Protein AF-B8C7E2-F1 (afdb_monomer_lite)

Radius of gyration: 22.24 Å; chains: 1; bounding box: 56×45×68 Å

Secondary structure (DSSP, 8-state):
-TTT-HHHHHHHHHHHHHHHHHHHHHHT-TT-SS--HHHHHHHHHHHHHHHHHHHHHHHHHHHHH-TTSSS-HHHHTTSS----TT--HHHHHHHHHHHHHHHHTHHHHHHHHHHHHIIIIIHHHHIIIIIHHHHHHHTT--HHHHHHHHHHHHHHHHHHHHHHHHHHHHHHHHS-GGGSPPPS-----TTSSSS----

Foldseek 3Di:
DLQVCVLQVQLQVQLVVQLVVVQVVQVPPPVDPDDDVLVSNLRSNLRSVVSNLVLVVVLVLCLQLDPPHPHHPCPVVVLADPCPPPQDPVNVVNNVVSVVVCVVCVLVVSLVVVLCCCLPPVLLCCQLPPVQVSVCVSVVHDPVCSVVSSVVCSVVVSVVCNVPVNVVSNVQSPPPQVPHRDNNDPPVDPPPPPPPPDD

pLDDT: mean 86.14, std 13.77, range [45.84, 97.88]

Organism: Thalassiosira pseudonana (NCBI:txid35128)

Sequence (199 aa):
MLVEHPLPTKSLTSGILCGISDALAQYRDVSRQEFNYGRWIRFASKGCVGGIIWSFWYDNLDSFLNVDSDFNVYKVSGVIGDGGADATTATVTLQKANYQWIQLHTAIVTTTLSILLEQFLWCPIVYSGWELPVSTLLNGGDFSTIKKEVSSKVGDLLIMNAKVWTFANVIIYNCPVAFRPPLAKYRIGRGSRLRESGR

InterPro domains:
  IPR007248 Mpv17/PMP22 [PTHR11266] (2-182)

Structure (mmCIF, N/CA/C/O backbone):
data_AF-B8C7E2-F1
#
_entry.id   AF-B8C7E2-F1
#
loop_
_atom_site.group_PDB
_atom_site.id
_atom_site.type_symbol
_atom_site.label_atom_id
_atom_site.label_alt_id
_atom_site.label_comp_id
_atom_site.label_asym_id
_atom_site.label_entity_id
_atom_site.label_seq_id
_atom_site.pdbx_PDB_ins_code
_atom_site.Cartn_x
_atom_site.Cartn_y
_atom_site.Cartn_z
_atom_site.occupancy
_atom_site.B_iso_or_equiv
_atom_site.auth_seq_id
_atom_site.auth_comp_id
_atom_site.auth_asym_id
_atom_site.auth_atom_id
_atom_site.pdbx_PDB_model_num
ATOM 1 N N . MET A 1 1 ? -18.350 11.343 -13.074 1.00 56.41 1 MET A N 1
ATOM 2 C CA . MET A 1 1 ? -18.011 11.099 -11.650 1.00 56.41 1 MET A CA 1
ATOM 3 C C . MET A 1 1 ? -16.638 10.458 -11.417 1.00 56.41 1 MET A C 1
ATOM 5 O O . MET A 1 1 ? -15.761 11.173 -10.959 1.00 56.41 1 MET A O 1
ATOM 9 N N . LEU A 1 2 ? -16.390 9.175 -11.743 1.00 58.84 2 LEU A N 1
ATOM 10 C CA . LEU A 1 2 ? -15.093 8.508 -11.461 1.00 58.84 2 LEU A CA 1
ATOM 11 C C . LEU A 1 2 ? -13.878 9.140 -12.168 1.00 58.84 2 LEU A C 1
ATOM 13 O O . LEU A 1 2 ? -12.779 9.144 -11.625 1.00 58.84 2 LEU A O 1
ATOM 17 N N . VAL A 1 3 ? -14.084 9.688 -13.368 1.00 66.62 3 VAL A N 1
ATOM 18 C CA . VAL A 1 3 ? -13.037 10.367 -14.151 1.00 66.62 3 VAL A CA 1
ATOM 19 C C . VAL A 1 3 ? -12.813 11.811 -13.680 1.00 66.62 3 VAL A C 1
ATOM 21 O O . VAL A 1 3 ? -11.705 12.324 -13.767 1.00 66.62 3 VAL A O 1
ATOM 24 N N . GLU A 1 4 ? -13.850 12.461 -13.149 1.00 76.81 4 GLU A N 1
ATOM 25 C CA . GLU A 1 4 ? -13.812 13.877 -12.746 1.00 76.81 4 GLU A CA 1
ATOM 26 C C . GLU A 1 4 ? -13.259 14.058 -11.328 1.00 76.81 4 GLU A C 1
ATOM 28 O O . GLU A 1 4 ? -12.573 15.040 -11.047 1.00 76.81 4 GLU A O 1
ATOM 33 N N . HIS A 1 5 ? -13.526 13.099 -10.435 1.00 79.88 5 HIS A N 1
ATOM 34 C CA . HIS A 1 5 ? -13.154 13.170 -9.021 1.00 79.88 5 HIS A CA 1
ATOM 35 C C . HIS A 1 5 ? -12.522 11.859 -8.514 1.00 79.88 5 HIS A C 1
ATOM 37 O O . HIS A 1 5 ? -13.031 11.252 -7.569 1.00 79.88 5 HIS A O 1
ATOM 43 N N . PRO A 1 6 ? -11.386 11.417 -9.089 1.00 82.12 6 PRO A N 1
ATOM 44 C CA . PRO A 1 6 ? -10.794 10.115 -8.779 1.00 82.12 6 PRO A CA 1
ATOM 45 C C . PRO A 1 6 ? -10.380 9.982 -7.306 1.00 82.12 6 PRO A C 1
ATOM 47 O O . PRO A 1 6 ? -10.630 8.947 -6.694 1.00 82.12 6 PRO A O 1
ATOM 50 N N . LEU A 1 7 ? -9.798 11.030 -6.708 1.00 86.12 7 LEU A N 1
ATOM 51 C CA . LEU A 1 7 ? -9.367 11.007 -5.305 1.00 86.12 7 LEU A CA 1
ATOM 52 C C . LEU A 1 7 ? -10.552 10.942 -4.321 1.00 86.12 7 LEU A C 1
ATOM 54 O O . LEU A 1 7 ? -10.568 10.017 -3.503 1.00 86.12 7 LEU A O 1
ATOM 58 N N . PRO A 1 8 ? -11.571 11.828 -4.401 1.00 87.62 8 PRO A N 1
ATOM 59 C CA . PRO A 1 8 ? -12.766 11.703 -3.568 1.00 87.62 8 PRO A CA 1
ATOM 60 C C . PRO A 1 8 ? -13.454 10.347 -3.705 1.00 87.62 8 PRO A C 1
ATOM 62 O O . PRO A 1 8 ? -13.823 9.751 -2.697 1.00 87.62 8 PRO A O 1
ATOM 65 N N . THR A 1 9 ? -13.587 9.816 -4.925 1.00 88.62 9 THR A N 1
ATOM 66 C CA . THR A 1 9 ? -14.246 8.520 -5.117 1.00 88.62 9 THR A CA 1
ATOM 67 C C . THR A 1 9 ? -13.454 7.373 -4.492 1.00 88.62 9 THR A C 1
ATOM 69 O O . THR A 1 9 ? -14.049 6.556 -3.789 1.00 88.62 9 THR A O 1
ATOM 72 N N . LYS A 1 10 ? -12.127 7.316 -4.680 1.00 87.50 10 LYS A N 1
ATOM 73 C CA . LYS A 1 10 ? -11.274 6.283 -4.061 1.00 87.50 10 LYS A CA 1
ATOM 74 C C . LYS A 1 10 ? -11.320 6.359 -2.531 1.00 87.50 10 LYS A C 1
ATOM 76 O O . LYS A 1 10 ? -11.506 5.337 -1.873 1.00 87.50 10 LYS A O 1
ATOM 81 N N . SER A 1 11 ? -11.226 7.567 -1.975 1.00 92.88 11 SER A N 1
ATOM 82 C CA . SER A 1 11 ? -11.317 7.809 -0.531 1.00 92.88 11 SER A CA 1
ATOM 83 C C . SER A 1 11 ? -12.664 7.358 0.041 1.00 92.88 11 SER A C 1
ATOM 85 O O . SER A 1 11 ? -12.697 6.520 0.941 1.00 92.88 11 SER A O 1
ATOM 87 N N . LEU A 1 12 ? -13.779 7.826 -0.529 1.00 93.94 12 LEU A N 1
ATOM 88 C CA . LEU A 1 12 ? -15.122 7.470 -0.064 1.00 93.94 12 LEU A CA 1
ATOM 89 C C . LEU A 1 12 ? -15.401 5.972 -0.197 1.00 93.94 12 LEU A C 1
ATOM 91 O O . LEU A 1 12 ? -15.959 5.376 0.719 1.00 93.94 12 LEU A O 1
ATOM 95 N N . THR A 1 13 ? -14.975 5.349 -1.298 1.00 93.00 13 THR A N 1
ATOM 96 C CA . THR A 1 13 ? -15.129 3.899 -1.495 1.00 93.00 13 THR A CA 1
ATOM 97 C C . THR A 1 13 ? -14.399 3.126 -0.399 1.00 93.00 13 THR A C 1
ATOM 99 O O . THR A 1 13 ? -14.983 2.238 0.216 1.00 93.00 13 THR A O 1
ATOM 102 N N . SER A 1 14 ? -13.153 3.504 -0.101 1.00 94.19 14 SER A N 1
ATOM 103 C CA . SER A 1 14 ? -12.370 2.902 0.982 1.00 94.19 14 SER A CA 1
ATOM 104 C C . SER A 1 14 ? -13.054 3.078 2.343 1.00 94.19 14 SER A C 1
ATOM 106 O O . SER A 1 14 ? -13.215 2.112 3.088 1.00 94.19 14 SER A O 1
ATOM 108 N N . GLY A 1 15 ? -13.551 4.281 2.646 1.00 96.12 15 GLY A N 1
ATOM 109 C CA . GLY A 1 15 ? -14.295 4.544 3.879 1.00 96.12 15 GLY A CA 1
ATOM 110 C C . GLY A 1 15 ? -15.562 3.705 4.024 1.00 96.12 15 GLY A C 1
ATOM 111 O O . GLY A 1 15 ? -15.793 3.113 5.079 1.00 96.12 15 GLY A O 1
ATOM 112 N N . ILE A 1 16 ? -16.353 3.591 2.955 1.00 97.31 16 ILE A N 1
ATOM 113 C CA . ILE A 1 16 ? -17.569 2.767 2.929 1.00 97.31 16 ILE A CA 1
ATOM 114 C C . ILE A 1 16 ? -17.223 1.290 3.139 1.00 97.31 16 ILE A C 1
ATOM 116 O O . ILE A 1 16 ? -17.850 0.636 3.971 1.00 97.31 16 ILE A O 1
ATOM 120 N N . LEU A 1 17 ? -16.205 0.766 2.449 1.00 95.94 17 LEU A N 1
ATOM 121 C CA . LEU A 1 17 ? -15.775 -0.627 2.604 1.00 95.94 17 LEU A CA 1
ATOM 122 C C . LEU A 1 17 ? -15.291 -0.921 4.030 1.00 95.94 17 LEU A C 1
ATOM 124 O O . LEU A 1 17 ? -15.673 -1.945 4.603 1.00 95.94 17 LEU A O 1
ATOM 128 N N . CYS A 1 18 ? -14.510 -0.021 4.633 1.00 95.56 18 CYS A N 1
ATOM 129 C CA . CYS A 1 18 ? -14.091 -0.147 6.030 1.00 95.56 18 CYS A CA 1
ATOM 130 C C . CYS A 1 18 ? -15.286 -0.100 6.992 1.00 95.56 18 CYS A C 1
ATOM 132 O O . CYS A 1 18 ? -15.356 -0.913 7.913 1.00 95.56 18 CYS A O 1
ATOM 134 N N . GLY A 1 19 ? -16.246 0.799 6.762 1.00 97.06 19 GLY A N 1
ATOM 135 C CA . GLY A 1 19 ? -17.470 0.891 7.558 1.00 97.06 19 GLY A CA 1
ATOM 136 C C . GLY A 1 19 ? -18.333 -0.372 7.465 1.00 97.06 19 GLY A C 1
ATOM 137 O O . GLY A 1 19 ? -18.761 -0.899 8.489 1.00 97.06 19 GLY A O 1
ATOM 138 N N . ILE A 1 20 ? -18.561 -0.904 6.260 1.00 97.81 20 ILE A N 1
ATOM 139 C CA . ILE A 1 20 ? -19.307 -2.160 6.059 1.00 97.81 20 ILE A CA 1
ATOM 140 C C . ILE A 1 20 ? -18.583 -3.323 6.743 1.00 97.81 20 ILE A C 1
ATOM 142 O O . ILE A 1 20 ? -19.216 -4.120 7.433 1.00 97.81 20 ILE A O 1
ATOM 146 N N . SER A 1 21 ? -17.260 -3.401 6.594 1.00 95.75 21 SER A N 1
ATOM 147 C CA . SER A 1 21 ? -16.452 -4.449 7.224 1.00 95.75 21 SER A CA 1
ATOM 148 C C . SER A 1 21 ? -16.565 -4.411 8.748 1.00 95.75 21 SER A C 1
ATOM 150 O O . SER A 1 21 ? -16.733 -5.457 9.376 1.00 95.75 21 SER A O 1
ATOM 152 N N . ASP A 1 22 ? -16.531 -3.218 9.349 1.00 96.88 22 ASP A N 1
ATOM 153 C CA . ASP A 1 22 ? -16.731 -3.066 10.789 1.00 96.88 22 ASP A CA 1
ATOM 154 C C . ASP A 1 22 ? -18.158 -3.435 11.206 1.00 96.88 22 ASP A C 1
ATOM 156 O O . ASP A 1 22 ? -18.332 -4.159 12.183 1.00 96.88 22 ASP A O 1
ATOM 160 N N . ALA A 1 23 ? -19.171 -3.024 10.438 1.00 97.38 23 ALA A N 1
ATOM 161 C CA . ALA A 1 23 ? -20.556 -3.390 10.717 1.00 97.38 23 ALA A CA 1
ATOM 162 C C . ALA A 1 23 ? -20.741 -4.916 10.726 1.00 97.38 23 ALA A C 1
ATOM 164 O O . ALA A 1 23 ? -21.277 -5.466 11.686 1.00 97.38 23 ALA A O 1
ATOM 165 N N . LEU A 1 24 ? -20.218 -5.616 9.714 1.00 97.00 24 LEU A N 1
ATOM 166 C CA . LEU A 1 24 ? -20.238 -7.080 9.651 1.00 97.00 24 LEU A CA 1
ATOM 167 C C . LEU A 1 24 ? -19.476 -7.721 10.817 1.00 97.00 24 LEU A C 1
ATOM 169 O O . LEU A 1 24 ? -19.942 -8.709 11.381 1.00 97.00 24 LEU A O 1
ATOM 173 N N . ALA A 1 25 ? -18.325 -7.166 11.203 1.00 96.19 25 ALA A N 1
ATOM 174 C CA . ALA A 1 25 ? -17.568 -7.656 12.351 1.00 96.19 25 ALA A CA 1
ATOM 175 C C . ALA A 1 25 ? -18.354 -7.500 13.663 1.00 96.19 25 ALA A C 1
ATOM 177 O O . ALA A 1 25 ? -18.320 -8.402 14.495 1.00 96.19 25 ALA A O 1
ATOM 178 N N . GLN A 1 26 ? -19.083 -6.392 13.834 1.00 96.69 26 GLN A N 1
ATOM 179 C CA . GLN A 1 26 ? -19.951 -6.170 14.993 1.00 96.69 26 GLN A CA 1
ATOM 180 C C . GLN A 1 26 ? -21.162 -7.113 14.995 1.00 96.69 26 GLN A C 1
ATOM 182 O O . GLN A 1 26 ? -21.492 -7.646 16.046 1.00 96.69 26 GLN A O 1
ATOM 187 N N . TYR A 1 27 ? -21.776 -7.386 13.839 1.00 96.31 27 TYR A N 1
ATOM 188 C CA . TYR A 1 27 ? -22.888 -8.344 13.740 1.00 96.31 27 TYR A CA 1
ATOM 189 C C . TYR A 1 27 ? -22.477 -9.791 14.021 1.00 96.31 27 TYR A C 1
ATOM 191 O O . TYR A 1 27 ? -23.289 -10.585 14.487 1.00 96.31 27 TYR A O 1
ATOM 199 N N . ARG A 1 28 ? -21.226 -10.153 13.724 1.00 97.00 28 ARG A N 1
ATOM 200 C CA . ARG A 1 28 ? -20.691 -11.494 14.004 1.00 97.00 28 ARG A CA 1
ATOM 201 C C . ARG A 1 28 ? -20.273 -11.685 15.464 1.00 97.00 28 ARG A C 1
ATOM 203 O O . ARG A 1 28 ? -20.013 -12.816 15.867 1.00 97.00 28 ARG A O 1
ATOM 210 N N . ASP A 1 29 ? -20.184 -10.609 16.239 1.00 96.06 29 ASP A N 1
ATOM 211 C CA . ASP A 1 29 ? -19.792 -10.636 17.645 1.00 96.06 29 ASP A CA 1
ATOM 212 C C . ASP A 1 29 ? -21.002 -10.965 18.533 1.00 96.06 29 ASP A C 1
ATOM 214 O O . ASP A 1 29 ? -21.737 -10.084 18.970 1.00 96.06 29 ASP A O 1
ATOM 218 N N . VAL A 1 30 ? -21.193 -12.257 18.819 1.00 95.69 30 VAL A N 1
ATOM 219 C CA . VAL A 1 30 ? -22.283 -12.777 19.672 1.00 95.69 30 VAL A CA 1
ATOM 220 C C . VAL A 1 30 ? -22.281 -12.223 21.099 1.00 95.69 30 VAL A C 1
ATOM 222 O O . VAL A 1 30 ? -23.303 -12.297 21.775 1.00 95.69 30 VAL A O 1
ATOM 225 N N . SER A 1 31 ? -21.161 -11.672 21.575 1.00 96.00 31 SER A N 1
ATOM 226 C CA . SER A 1 31 ? -21.086 -11.093 22.922 1.00 96.00 31 SER A CA 1
ATOM 227 C C . SER A 1 31 ? -21.724 -9.705 23.017 1.00 96.00 31 SER A C 1
ATOM 229 O O . SER A 1 31 ? -21.972 -9.200 24.114 1.00 96.00 31 SER A O 1
ATOM 231 N N . ARG A 1 32 ? -21.988 -9.069 21.873 1.00 92.19 32 ARG A N 1
ATOM 232 C CA . ARG A 1 32 ? -22.384 -7.668 21.793 1.00 92.19 32 ARG A CA 1
ATOM 233 C C . ARG A 1 32 ? -23.894 -7.549 21.587 1.00 92.19 32 ARG A C 1
ATOM 235 O O . ARG A 1 32 ? -24.432 -8.056 20.612 1.00 92.19 32 ARG A O 1
ATOM 242 N N . GLN A 1 33 ? -24.570 -6.843 22.495 1.00 92.50 33 GLN A N 1
ATOM 243 C CA . GLN A 1 33 ? -26.024 -6.636 22.406 1.00 92.50 33 GLN A CA 1
ATOM 244 C C . GLN A 1 33 ? -26.421 -5.422 21.557 1.00 92.50 33 GLN A C 1
ATOM 246 O O . GLN A 1 33 ? -27.513 -5.400 20.999 1.00 92.50 33 GLN A O 1
ATOM 251 N N . GLU A 1 34 ? -25.534 -4.430 21.419 1.00 97.19 34 GLU A N 1
ATOM 252 C CA . GLU A 1 34 ? -25.831 -3.174 20.724 1.00 97.19 34 GLU A CA 1
ATOM 253 C C . GLU A 1 34 ? -24.756 -2.783 19.703 1.00 97.19 34 GLU A C 1
ATOM 255 O O . GLU A 1 34 ? -23.558 -3.036 19.874 1.00 97.19 34 GLU A O 1
ATOM 260 N N . PHE A 1 35 ? -25.189 -2.115 18.632 1.00 96.81 35 PHE A N 1
ATOM 261 C CA . PHE A 1 35 ? -24.301 -1.617 17.587 1.00 96.81 35 PHE A CA 1
ATOM 262 C C . PHE A 1 35 ? -23.523 -0.380 18.058 1.00 96.81 35 PHE A C 1
ATOM 264 O O . PHE A 1 35 ? -24.098 0.633 18.453 1.00 96.81 35 PHE A O 1
ATOM 271 N N . ASN A 1 36 ? -22.193 -0.419 17.966 1.00 96.75 36 ASN A N 1
ATOM 272 C CA . ASN A 1 36 ? -21.330 0.689 18.363 1.00 96.75 36 ASN A CA 1
ATOM 273 C C . ASN A 1 36 ? -21.068 1.625 17.173 1.00 96.75 36 ASN A C 1
ATOM 275 O O . ASN A 1 36 ? -20.110 1.443 16.410 1.00 96.75 36 ASN A O 1
ATOM 279 N N . TYR A 1 37 ? -21.896 2.664 17.053 1.00 97.38 37 TYR A N 1
ATOM 280 C CA . TYR A 1 37 ? -21.765 3.694 16.015 1.00 97.38 37 TYR A CA 1
ATOM 281 C C . TYR A 1 37 ? -20.434 4.451 16.086 1.00 97.38 37 TYR A C 1
ATOM 283 O O . TYR A 1 37 ? -19.842 4.756 15.054 1.00 97.38 37 TYR A O 1
ATOM 291 N N . GLY A 1 38 ? -19.911 4.714 17.288 1.00 96.38 38 GLY A N 1
ATOM 292 C CA . GLY A 1 38 ? -18.635 5.415 17.452 1.00 96.38 38 GLY A CA 1
ATOM 293 C C . GLY A 1 38 ? -17.450 4.628 16.884 1.00 96.38 38 GLY A C 1
ATOM 294 O O . GLY A 1 38 ? -16.549 5.194 16.268 1.00 96.38 38 GLY A O 1
ATOM 295 N N . ARG A 1 39 ? -17.436 3.302 17.047 1.00 94.69 39 ARG A N 1
ATOM 296 C CA . ARG A 1 39 ? -16.458 2.412 16.401 1.00 94.69 39 ARG A CA 1
ATOM 297 C C . ARG A 1 39 ? -16.633 2.422 14.881 1.00 94.69 39 ARG A C 1
ATOM 299 O O . ARG A 1 39 ? -15.642 2.621 14.183 1.00 94.69 39 ARG A O 1
ATOM 306 N N . TRP A 1 40 ? -17.867 2.313 14.394 1.00 97.19 40 TRP A N 1
ATOM 307 C CA . TRP A 1 40 ? -18.160 2.327 12.960 1.00 97.19 40 TRP A CA 1
ATOM 308 C C . TRP A 1 40 ? -17.672 3.615 12.275 1.00 97.19 40 TRP A C 1
ATOM 310 O O . TRP A 1 40 ? -16.940 3.542 11.289 1.00 97.19 40 TRP A O 1
ATOM 320 N N . ILE A 1 41 ? -17.970 4.790 12.848 1.00 97.38 41 ILE A N 1
ATOM 321 C CA . ILE A 1 41 ? -17.505 6.090 12.328 1.00 97.38 41 ILE A CA 1
ATOM 322 C C . ILE A 1 41 ? -15.974 6.167 12.329 1.00 97.38 41 ILE A C 1
ATOM 324 O O . ILE A 1 41 ? -15.383 6.626 11.354 1.00 97.38 41 ILE A O 1
ATOM 328 N N . ARG A 1 42 ? -15.307 5.705 13.398 1.00 95.50 42 ARG A N 1
ATOM 329 C CA . ARG A 1 42 ? -13.834 5.685 13.470 1.00 95.50 42 ARG A CA 1
ATOM 330 C C . ARG A 1 42 ? -13.230 4.818 12.361 1.00 95.50 42 ARG A C 1
ATOM 332 O O . ARG A 1 42 ? -12.295 5.263 11.701 1.00 95.50 42 ARG A O 1
ATOM 339 N N . PHE A 1 43 ? -13.781 3.627 12.118 1.00 95.19 43 PHE A N 1
ATOM 340 C CA . PHE A 1 43 ? -13.327 2.735 11.045 1.00 95.19 43 PHE A CA 1
ATOM 341 C C . PHE A 1 43 ? -13.604 3.305 9.648 1.00 95.19 43 PHE A C 1
ATOM 343 O O . PHE A 1 43 ? -12.716 3.269 8.797 1.00 95.19 43 PHE A O 1
ATOM 350 N N . ALA A 1 44 ? -14.786 3.880 9.419 1.00 97.19 44 ALA A N 1
ATOM 351 C CA . ALA A 1 44 ? -15.135 4.499 8.143 1.00 97.19 44 ALA A CA 1
ATOM 352 C C . ALA A 1 44 ? -14.240 5.713 7.831 1.00 97.19 44 ALA A C 1
ATOM 354 O O . ALA A 1 44 ? -13.641 5.788 6.759 1.00 97.19 44 ALA A O 1
ATOM 355 N N . SER A 1 45 ? -14.062 6.624 8.793 1.00 96.31 45 SER A N 1
ATOM 356 C CA . SER A 1 45 ? -13.192 7.800 8.645 1.00 96.31 45 SER A CA 1
ATOM 357 C C . SER A 1 45 ? -11.731 7.414 8.425 1.00 96.31 45 SER A C 1
ATOM 359 O O . SER A 1 45 ? -11.063 7.978 7.556 1.00 96.31 45 SER A O 1
ATOM 361 N N . LYS A 1 46 ? -11.237 6.410 9.161 1.00 95.44 46 LYS A N 1
ATOM 362 C CA . LYS A 1 46 ? -9.900 5.848 8.946 1.00 95.44 46 LYS A CA 1
ATOM 363 C C . LYS A 1 46 ? -9.756 5.295 7.525 1.00 95.44 46 LYS A C 1
ATOM 365 O O . LYS A 1 46 ? -8.750 5.570 6.876 1.00 95.44 46 LYS A O 1
ATOM 370 N N . GLY A 1 47 ? -10.774 4.594 7.022 1.00 95.38 47 GLY A N 1
ATOM 371 C CA . GLY A 1 47 ? -10.825 4.105 5.644 1.00 95.38 47 GLY A CA 1
ATOM 372 C C . GLY A 1 47 ? -10.769 5.226 4.604 1.00 95.38 47 GLY A C 1
ATOM 373 O O . GLY A 1 47 ? -10.037 5.094 3.623 1.00 95.38 47 GLY A O 1
ATOM 374 N N . CYS A 1 48 ? -11.456 6.352 4.829 1.00 96.38 48 CYS A N 1
ATOM 375 C CA . CYS A 1 48 ? -11.389 7.515 3.936 1.00 96.38 48 CYS A CA 1
ATOM 376 C C . CYS A 1 48 ? -9.964 8.062 3.817 1.00 96.38 48 CYS A C 1
ATOM 378 O O . CYS A 1 48 ? -9.460 8.241 2.705 1.00 96.38 48 CYS A O 1
ATOM 380 N N . VAL A 1 49 ? -9.302 8.305 4.951 1.00 96.19 49 VAL A N 1
ATOM 381 C CA . VAL A 1 49 ? -7.937 8.854 4.956 1.00 96.19 49 VAL A CA 1
ATOM 382 C C . VAL A 1 49 ? -6.935 7.834 4.419 1.00 96.19 49 VAL A C 1
ATOM 384 O O . VAL A 1 49 ? -6.096 8.183 3.590 1.00 96.19 49 VAL A O 1
ATOM 387 N N . GLY A 1 50 ? -7.079 6.560 4.794 1.00 94.44 50 GLY A N 1
ATOM 388 C CA . GLY A 1 50 ? -6.298 5.465 4.221 1.00 94.44 50 GLY A CA 1
ATOM 389 C C . GLY A 1 50 ? -6.414 5.429 2.697 1.00 94.44 50 GLY A C 1
ATOM 390 O O . GLY A 1 50 ? -5.403 5.357 2.006 1.00 94.44 50 GLY A O 1
ATOM 391 N N . GLY A 1 51 ? -7.622 5.597 2.150 1.00 93.19 51 GLY A N 1
ATOM 392 C CA . GLY A 1 51 ? -7.843 5.656 0.705 1.00 93.19 51 GLY A CA 1
ATOM 393 C C . GLY A 1 51 ? -7.082 6.791 0.009 1.00 93.19 51 GLY A C 1
ATOM 394 O O . GLY A 1 51 ? -6.608 6.605 -1.111 1.00 93.19 51 GLY A O 1
ATOM 395 N N . ILE A 1 52 ? -6.904 7.943 0.667 1.00 94.25 52 ILE A N 1
ATOM 396 C CA . ILE A 1 52 ? -6.093 9.059 0.146 1.00 94.25 52 ILE A CA 1
ATOM 397 C C . ILE A 1 52 ? -4.607 8.683 0.147 1.00 94.25 52 ILE A C 1
ATOM 399 O O . ILE A 1 52 ? -3.941 8.843 -0.876 1.00 94.25 52 ILE A O 1
ATOM 403 N N . ILE A 1 53 ? -4.110 8.145 1.264 1.00 94.94 53 ILE A N 1
ATOM 404 C CA . ILE A 1 53 ? -2.710 7.721 1.432 1.00 94.94 53 ILE A CA 1
ATOM 405 C C . ILE A 1 53 ? -2.333 6.678 0.370 1.00 94.94 53 ILE A C 1
ATOM 407 O O . ILE A 1 53 ? -1.328 6.827 -0.324 1.00 94.94 53 ILE A O 1
ATOM 411 N N . TRP A 1 54 ? -3.175 5.661 0.183 1.00 92.25 54 TRP A N 1
ATOM 412 C CA . TRP A 1 54 ? -2.966 4.623 -0.826 1.00 92.25 54 TRP A CA 1
ATOM 413 C C . TRP A 1 54 ? -3.092 5.149 -2.255 1.00 92.25 54 TRP A C 1
ATOM 415 O O . TRP A 1 54 ? -2.315 4.752 -3.117 1.00 92.25 54 TRP A O 1
ATOM 425 N N . SER A 1 55 ? -4.017 6.078 -2.520 1.00 90.94 55 SER A N 1
ATOM 426 C CA . SER A 1 55 ? -4.122 6.697 -3.849 1.00 90.94 55 SER A CA 1
ATOM 427 C C . SER A 1 55 ? -2.855 7.469 -4.209 1.00 90.94 55 SER A C 1
ATOM 429 O O . SER A 1 55 ? -2.358 7.331 -5.323 1.00 90.94 55 SER A O 1
ATOM 431 N N . PHE A 1 56 ? -2.307 8.230 -3.258 1.00 92.19 56 PHE A N 1
ATOM 432 C CA . PHE A 1 56 ? -1.035 8.919 -3.443 1.00 92.19 56 PHE A CA 1
ATOM 433 C C . PHE A 1 56 ? 0.100 7.931 -3.741 1.00 92.19 56 PHE A C 1
ATOM 435 O O . PHE A 1 56 ? 0.874 8.166 -4.666 1.00 92.19 56 PHE A O 1
ATOM 442 N N . TRP A 1 57 ? 0.188 6.818 -3.009 1.00 93.38 57 TRP A N 1
ATOM 443 C CA . TRP A 1 57 ? 1.196 5.786 -3.267 1.00 93.38 57 TRP A CA 1
ATOM 444 C C . TRP A 1 57 ? 1.106 5.215 -4.674 1.00 93.38 57 TRP A C 1
ATOM 446 O O . TRP A 1 57 ? 2.096 5.262 -5.395 1.00 93.38 57 TRP A O 1
ATOM 456 N N . TYR A 1 58 ? -0.068 4.728 -5.079 1.00 89.19 58 TYR A N 1
ATOM 457 C CA . TYR A 1 58 ? -0.229 4.099 -6.388 1.00 89.19 58 TYR A CA 1
ATOM 458 C C . TYR A 1 58 ? 0.063 5.074 -7.533 1.00 89.19 58 TYR A C 1
ATOM 460 O O . TYR A 1 58 ? 0.768 4.707 -8.468 1.00 89.19 58 TYR A O 1
ATOM 468 N N . ASP A 1 59 ? -0.374 6.334 -7.427 1.00 88.69 59 ASP A N 1
ATOM 469 C CA . ASP A 1 59 ? -0.090 7.346 -8.451 1.00 88.69 59 ASP A CA 1
ATOM 470 C C . ASP A 1 59 ? 1.428 7.625 -8.583 1.00 88.69 59 ASP A C 1
ATOM 472 O O . ASP A 1 59 ? 1.931 7.823 -9.693 1.00 88.69 59 ASP A O 1
ATOM 476 N N . ASN A 1 60 ? 2.177 7.629 -7.471 1.00 91.31 60 ASN A N 1
ATOM 477 C CA . ASN A 1 60 ? 3.636 7.802 -7.495 1.00 91.31 60 ASN A CA 1
ATOM 478 C C . ASN A 1 60 ? 4.367 6.533 -7.949 1.00 91.31 60 ASN A C 1
ATOM 480 O O . ASN A 1 60 ? 5.329 6.630 -8.710 1.00 91.31 60 ASN A O 1
ATOM 484 N N . LEU A 1 61 ? 3.913 5.358 -7.512 1.00 91.38 61 LEU A N 1
ATOM 485 C CA . LEU A 1 61 ? 4.483 4.064 -7.878 1.00 91.38 61 LEU A CA 1
ATOM 486 C C . LEU A 1 61 ? 4.361 3.826 -9.384 1.00 91.38 61 LEU A C 1
ATOM 488 O O . LEU A 1 61 ? 5.355 3.500 -10.031 1.00 91.38 61 LEU A O 1
ATOM 492 N N . ASP A 1 62 ? 3.181 4.073 -9.955 1.00 88.25 62 ASP A N 1
ATOM 493 C CA . ASP A 1 62 ? 2.956 3.957 -11.396 1.00 88.25 62 ASP A CA 1
ATOM 494 C C . ASP A 1 62 ? 3.848 4.931 -12.174 1.00 88.25 62 ASP A C 1
ATOM 496 O O . ASP A 1 62 ? 4.439 4.553 -13.184 1.00 88.25 62 ASP A O 1
ATOM 500 N N . SER A 1 63 ? 4.022 6.168 -11.690 1.00 89.06 63 SER A N 1
ATOM 501 C CA . SER A 1 63 ? 4.943 7.128 -12.314 1.00 89.06 63 SER A CA 1
ATOM 502 C C . SER A 1 63 ? 6.407 6.690 -12.213 1.00 89.06 63 SER A C 1
ATOM 504 O O . SER A 1 63 ? 7.167 6.905 -13.154 1.00 89.06 63 SER A O 1
ATOM 506 N N . PHE A 1 64 ? 6.813 6.089 -11.093 1.00 92.12 64 PHE A N 1
ATOM 507 C CA . PHE A 1 64 ? 8.189 5.652 -10.846 1.00 92.12 64 PHE A CA 1
ATOM 508 C C . PHE A 1 64 ? 8.559 4.368 -11.603 1.00 92.12 64 PHE A C 1
ATOM 510 O O . PHE A 1 64 ? 9.726 4.162 -11.942 1.00 92.12 64 PHE A O 1
ATOM 517 N N . LEU A 1 65 ? 7.579 3.508 -11.889 1.00 90.25 65 LEU A N 1
ATOM 518 C CA . LEU A 1 65 ? 7.765 2.273 -12.656 1.00 90.25 65 LEU A CA 1
ATOM 519 C C . LEU A 1 65 ? 7.468 2.438 -14.152 1.00 90.25 65 LEU A C 1
ATOM 521 O O . LEU A 1 65 ? 7.752 1.529 -14.932 1.00 90.25 65 LEU A O 1
ATOM 525 N N . ASN A 1 66 ? 6.926 3.581 -14.574 1.00 88.12 66 ASN A N 1
ATOM 526 C CA . ASN A 1 66 ? 6.725 3.880 -15.983 1.00 88.12 66 ASN A CA 1
ATOM 527 C C . ASN A 1 66 ? 8.069 4.172 -16.669 1.00 88.12 66 ASN A C 1
ATOM 529 O O . ASN A 1 66 ? 8.747 5.149 -16.354 1.00 88.12 66 ASN A O 1
ATOM 533 N N . VAL A 1 67 ? 8.422 3.336 -17.647 1.00 85.75 67 VAL A N 1
ATOM 534 C CA . VAL A 1 67 ? 9.652 3.443 -18.447 1.00 85.75 67 VAL A CA 1
ATOM 535 C C . VAL A 1 67 ? 9.762 4.796 -19.165 1.00 85.75 67 VAL A C 1
ATOM 537 O O . VAL A 1 67 ? 10.867 5.318 -19.321 1.00 85.75 67 VAL A O 1
ATOM 540 N N . ASP A 1 68 ? 8.630 5.388 -19.544 1.00 85.38 68 ASP A N 1
ATOM 541 C CA . ASP A 1 68 ? 8.574 6.659 -20.273 1.00 85.38 68 ASP A CA 1
ATOM 542 C C . ASP A 1 68 ? 8.607 7.887 -19.346 1.00 85.38 68 ASP A C 1
ATOM 544 O O . ASP A 1 68 ? 8.681 9.019 -19.819 1.00 85.38 68 ASP A O 1
ATOM 548 N N . SER A 1 69 ? 8.556 7.696 -18.023 1.00 87.00 69 SER A N 1
ATOM 549 C CA . SER A 1 69 ? 8.656 8.799 -17.061 1.00 87.00 69 SER A CA 1
ATOM 550 C C . SER A 1 69 ? 10.064 9.404 -17.057 1.00 87.00 69 SER A C 1
ATOM 552 O O . SER A 1 69 ? 11.070 8.697 -17.188 1.00 87.00 69 SER A O 1
ATOM 554 N N . ASP A 1 70 ? 10.151 10.722 -16.860 1.00 86.38 70 ASP A N 1
ATOM 555 C CA . ASP A 1 70 ? 11.421 11.445 -16.714 1.00 86.38 70 ASP A CA 1
ATOM 556 C C . ASP A 1 70 ? 12.240 10.904 -15.538 1.00 86.38 70 ASP A C 1
ATOM 558 O O . ASP A 1 70 ? 13.452 10.731 -15.654 1.00 86.38 70 ASP A O 1
ATOM 562 N N . PHE A 1 71 ? 11.556 10.551 -14.448 1.00 86.38 71 PHE A N 1
ATOM 563 C CA . PHE A 1 71 ? 12.135 9.939 -13.260 1.00 86.38 71 PHE A CA 1
ATOM 564 C C . PHE A 1 71 ? 11.532 8.547 -13.052 1.00 86.38 71 PHE A C 1
ATOM 566 O O . PHE A 1 71 ? 10.358 8.422 -12.691 1.00 86.38 71 PHE A O 1
ATOM 573 N N . ASN A 1 72 ? 12.326 7.502 -13.301 1.00 90.88 72 ASN A N 1
ATOM 574 C CA . ASN A 1 72 ? 11.913 6.112 -13.121 1.00 90.88 72 ASN A CA 1
ATOM 575 C C . ASN A 1 72 ? 13.057 5.219 -12.623 1.00 90.88 72 ASN A C 1
ATOM 577 O O . ASN A 1 72 ? 14.237 5.561 -12.749 1.00 90.88 72 ASN A O 1
ATOM 581 N N . VAL A 1 73 ? 12.701 4.055 -12.076 1.00 90.06 73 VAL A N 1
ATOM 582 C CA . VAL A 1 73 ? 13.654 3.103 -11.485 1.00 90.06 73 VAL A CA 1
ATOM 583 C C . VAL A 1 73 ? 14.734 2.644 -12.468 1.00 90.06 73 VAL A C 1
ATOM 585 O O . VAL A 1 73 ? 15.881 2.447 -12.075 1.00 90.06 73 VAL A O 1
ATOM 588 N N . TYR A 1 74 ? 14.407 2.509 -13.752 1.00 86.94 74 TYR A N 1
ATOM 589 C CA . TYR A 1 74 ? 15.329 2.009 -14.771 1.00 86.94 74 TYR A CA 1
ATOM 590 C C . TYR A 1 74 ? 16.400 3.040 -15.138 1.00 86.94 74 TYR A C 1
ATOM 592 O O . TYR A 1 74 ? 17.549 2.666 -15.366 1.00 86.94 74 TYR A O 1
ATOM 600 N N . LYS A 1 75 ? 16.047 4.330 -15.137 1.00 87.56 75 LYS A N 1
ATOM 601 C CA . LYS A 1 75 ? 17.003 5.436 -15.298 1.00 87.56 75 LYS A CA 1
ATOM 602 C C . LYS A 1 75 ? 17.890 5.590 -14.068 1.00 87.56 75 LYS A C 1
ATOM 604 O O . LYS A 1 75 ? 19.108 5.638 -14.189 1.00 87.56 75 LYS A O 1
ATOM 609 N N . VAL A 1 76 ? 17.289 5.587 -12.875 1.00 87.62 76 VAL A N 1
ATOM 610 C CA . VAL A 1 76 ? 18.024 5.737 -11.604 1.00 87.62 76 VAL A CA 1
ATOM 611 C C . VAL A 1 76 ? 18.993 4.574 -11.367 1.00 87.62 76 VAL A C 1
ATOM 613 O O . VAL A 1 76 ? 20.091 4.782 -10.860 1.00 87.62 76 VAL A O 1
ATOM 616 N N . SER A 1 77 ? 18.617 3.357 -11.761 1.00 86.88 77 SER A N 1
ATOM 617 C CA . SER A 1 77 ? 19.497 2.181 -11.683 1.00 86.88 77 SER A CA 1
ATOM 618 C C . SER A 1 77 ? 20.545 2.111 -12.800 1.00 86.88 77 SER A C 1
ATOM 620 O O . SER A 1 77 ? 21.404 1.234 -12.760 1.00 86.88 77 SER A O 1
ATOM 622 N N . GLY A 1 78 ? 20.487 2.997 -13.801 1.00 83.88 78 GLY A N 1
ATOM 623 C CA . GLY A 1 78 ? 21.381 2.984 -14.962 1.00 83.88 78 GLY A CA 1
ATOM 624 C C . GLY A 1 78 ? 21.103 1.860 -15.969 1.00 83.88 78 GLY A C 1
ATOM 625 O O . GLY A 1 78 ? 21.883 1.669 -16.901 1.00 83.88 78 GLY A O 1
ATOM 626 N N . VAL A 1 79 ? 19.999 1.120 -15.810 1.00 83.06 79 VAL A N 1
ATOM 627 C CA . VAL A 1 79 ? 19.577 0.053 -16.735 1.00 83.06 79 VAL A CA 1
ATOM 628 C C . VAL A 1 79 ? 19.186 0.634 -18.097 1.00 83.06 79 VAL A C 1
ATOM 630 O O . VAL A 1 79 ? 19.500 0.049 -19.136 1.00 83.06 79 VAL A O 1
ATOM 633 N N . ILE A 1 80 ? 18.536 1.800 -18.088 1.00 81.62 80 ILE A N 1
ATOM 634 C CA . ILE A 1 80 ? 18.267 2.622 -19.269 1.00 81.62 80 ILE A CA 1
ATOM 635 C C . ILE A 1 80 ? 19.063 3.912 -19.080 1.00 81.62 80 ILE A C 1
ATOM 637 O O . ILE A 1 80 ? 18.740 4.709 -18.207 1.00 81.62 80 ILE A O 1
ATOM 641 N N . GLY A 1 81 ? 20.127 4.097 -19.858 1.00 73.62 81 GLY A N 1
ATOM 642 C CA . GLY A 1 81 ? 20.882 5.349 -19.856 1.00 73.62 81 GLY A CA 1
ATOM 643 C C . GLY A 1 81 ? 20.408 6.286 -20.960 1.00 73.62 81 GLY A C 1
ATOM 644 O O . GLY A 1 81 ? 19.903 5.837 -21.987 1.00 73.62 81 GLY A O 1
ATOM 645 N N . ASP A 1 82 ? 20.652 7.581 -20.782 1.00 70.69 82 ASP A N 1
ATOM 646 C CA . ASP A 1 82 ? 20.216 8.635 -21.710 1.00 70.69 82 ASP A CA 1
ATOM 647 C C . ASP A 1 82 ? 21.040 8.694 -23.012 1.00 70.69 82 ASP A C 1
ATOM 649 O O . ASP A 1 82 ? 20.949 9.660 -23.764 1.00 70.69 82 ASP A O 1
ATOM 653 N N . GLY A 1 83 ? 21.858 7.669 -23.291 1.00 64.19 83 GLY A N 1
ATOM 654 C CA . GLY A 1 83 ? 22.680 7.596 -24.499 1.00 64.19 83 GLY A CA 1
ATOM 655 C C . GLY A 1 83 ? 23.555 8.834 -24.685 1.00 64.19 83 GLY A C 1
ATOM 656 O O . GLY A 1 83 ? 23.565 9.407 -25.771 1.00 64.19 83 GLY A O 1
ATOM 657 N N . GLY A 1 84 ? 24.235 9.276 -23.616 1.00 70.38 84 GLY A N 1
ATOM 658 C CA . GLY A 1 84 ? 25.112 10.449 -23.653 1.00 70.38 84 GLY A CA 1
ATOM 659 C C . GLY A 1 84 ? 26.081 10.411 -24.839 1.00 70.38 84 GLY A C 1
ATOM 660 O O . GLY A 1 84 ? 26.406 9.336 -25.340 1.00 70.38 84 GLY A O 1
ATOM 661 N N . ALA A 1 85 ? 26.544 11.583 -25.283 1.00 68.69 85 ALA A N 1
ATOM 662 C CA . ALA A 1 85 ? 27.310 11.747 -26.526 1.00 68.69 85 ALA A CA 1
ATOM 663 C C . ALA A 1 85 ? 28.559 10.845 -26.645 1.00 68.69 85 ALA A C 1
ATOM 665 O O . ALA A 1 85 ? 28.984 10.542 -27.757 1.00 68.69 85 ALA A O 1
ATOM 666 N N . ASP A 1 86 ? 29.088 10.363 -25.517 1.00 74.88 86 ASP A N 1
ATOM 667 C CA . ASP A 1 86 ? 30.269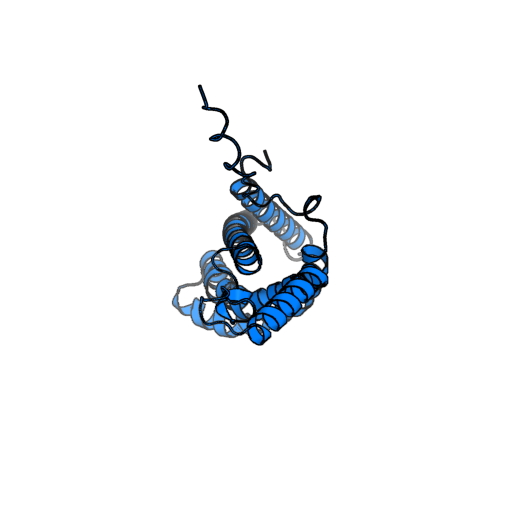 9.496 -25.440 1.00 74.88 86 ASP A CA 1
ATOM 668 C C . ASP A 1 86 ? 29.935 7.991 -25.350 1.00 74.88 86 ASP A C 1
ATOM 670 O O . ASP A 1 86 ? 30.815 7.154 -25.127 1.00 74.88 86 ASP A O 1
ATOM 674 N N . ALA A 1 87 ? 28.663 7.602 -25.492 1.00 77.69 87 ALA A N 1
ATOM 675 C CA . ALA A 1 87 ? 28.257 6.203 -25.435 1.00 77.69 87 ALA A CA 1
ATOM 676 C C . ALA A 1 87 ? 28.778 5.433 -26.659 1.00 77.69 87 ALA A C 1
ATOM 678 O O . ALA A 1 87 ? 28.455 5.737 -27.807 1.00 77.69 87 ALA A O 1
ATOM 679 N N . THR A 1 88 ? 29.559 4.380 -26.415 1.00 81.00 88 THR A N 1
ATOM 680 C CA . THR A 1 88 ? 30.038 3.506 -27.493 1.00 81.00 88 THR A CA 1
ATOM 681 C C . THR A 1 88 ? 28.870 2.782 -28.173 1.00 81.00 88 THR A C 1
ATOM 683 O O . THR A 1 88 ? 27.856 2.476 -27.540 1.00 81.00 88 THR A O 1
ATOM 686 N N . THR A 1 89 ? 29.024 2.408 -29.446 1.00 80.81 89 THR A N 1
ATOM 687 C CA . THR A 1 89 ? 28.025 1.616 -30.191 1.00 80.81 89 THR A CA 1
ATOM 688 C C . THR A 1 89 ? 27.627 0.326 -29.457 1.00 80.81 89 THR A C 1
ATOM 690 O O . THR A 1 89 ? 26.465 -0.084 -29.498 1.00 80.81 89 THR A O 1
ATOM 693 N N . ALA A 1 90 ? 28.569 -0.300 -28.741 1.00 78.75 90 ALA A N 1
ATOM 694 C CA . ALA A 1 90 ? 28.304 -1.477 -27.916 1.00 78.75 90 ALA A CA 1
ATOM 695 C C . ALA A 1 90 ? 27.389 -1.147 -26.722 1.00 78.75 90 ALA A C 1
ATOM 697 O O . ALA A 1 90 ? 26.412 -1.859 -26.486 1.00 78.75 90 ALA A O 1
ATOM 698 N N . THR A 1 91 ? 27.645 -0.033 -26.025 1.00 79.19 91 THR A N 1
ATOM 699 C CA . THR A 1 91 ? 26.801 0.468 -24.926 1.00 79.19 91 THR A CA 1
ATOM 700 C C . THR A 1 91 ? 25.378 0.756 -25.404 1.00 79.19 91 THR A C 1
ATOM 702 O O . THR A 1 91 ? 24.418 0.303 -24.783 1.00 79.19 91 THR A O 1
ATOM 705 N N . VAL A 1 92 ? 25.235 1.433 -26.547 1.00 77.19 92 VAL A N 1
ATOM 706 C CA . VAL A 1 92 ? 23.926 1.758 -27.138 1.00 77.19 92 VAL A CA 1
ATOM 707 C C . VAL A 1 92 ? 23.159 0.489 -27.528 1.00 77.19 92 VAL A C 1
ATOM 709 O O . VAL A 1 92 ? 21.952 0.389 -27.300 1.00 77.19 92 VAL A O 1
ATOM 712 N N . THR A 1 93 ? 23.850 -0.516 -28.075 1.00 81.38 93 THR A N 1
ATOM 713 C CA . THR A 1 93 ? 23.225 -1.788 -28.477 1.00 81.38 93 THR A CA 1
ATOM 714 C C . THR A 1 93 ? 22.704 -2.568 -27.268 1.00 81.38 93 THR A C 1
ATOM 716 O O . THR A 1 93 ? 21.568 -3.045 -27.295 1.00 81.38 93 THR A O 1
ATOM 719 N N . LEU A 1 94 ? 23.487 -2.649 -26.186 1.00 81.31 94 LEU A N 1
ATOM 720 C CA . LEU A 1 94 ? 23.066 -3.303 -24.941 1.00 81.31 94 LEU A CA 1
ATOM 721 C C . LEU A 1 94 ? 21.894 -2.571 -24.275 1.00 81.31 94 LEU A C 1
ATOM 723 O O . LEU A 1 94 ? 20.929 -3.212 -23.863 1.00 81.31 94 LEU A O 1
ATOM 727 N N . GLN A 1 95 ? 21.925 -1.237 -24.228 1.00 81.56 95 GLN A N 1
ATOM 728 C CA . GLN A 1 95 ? 20.819 -0.438 -23.686 1.00 81.56 95 GLN A CA 1
ATOM 729 C C . GLN A 1 95 ? 19.523 -0.651 -24.473 1.00 81.56 95 GLN A C 1
ATOM 731 O O . GLN A 1 95 ? 18.460 -0.830 -23.879 1.00 81.56 95 GLN A O 1
ATOM 736 N N . LYS A 1 96 ? 19.606 -0.707 -25.807 1.00 80.44 96 LYS A N 1
ATOM 737 C CA . LYS A 1 96 ? 18.447 -0.983 -26.663 1.00 80.44 96 LYS A CA 1
ATOM 738 C C . LYS A 1 96 ? 17.888 -2.391 -26.442 1.00 80.44 96 LYS A C 1
ATOM 740 O O . LYS A 1 96 ? 16.669 -2.547 -26.372 1.00 80.44 96 LYS A O 1
ATOM 745 N N . ALA A 1 97 ? 18.755 -3.394 -26.302 1.00 83.19 97 ALA A N 1
ATOM 746 C CA . ALA A 1 97 ? 18.341 -4.764 -26.003 1.00 83.19 97 ALA A CA 1
ATOM 747 C C . ALA A 1 97 ? 17.644 -4.860 -24.633 1.00 83.19 97 ALA A C 1
ATOM 749 O O . ALA A 1 97 ? 16.566 -5.448 -24.535 1.00 83.19 97 ALA A O 1
ATOM 750 N N . ASN A 1 98 ? 18.198 -4.211 -23.602 1.00 82.25 98 ASN A N 1
ATOM 751 C CA . ASN A 1 98 ? 17.594 -4.145 -22.269 1.00 82.25 98 ASN A CA 1
ATOM 752 C C . ASN A 1 98 ? 16.229 -3.450 -22.302 1.00 82.25 98 ASN A C 1
ATOM 754 O O . ASN A 1 98 ? 15.265 -3.969 -21.744 1.00 82.25 98 ASN A O 1
ATOM 758 N N . TYR A 1 99 ? 16.120 -2.318 -23.001 1.00 81.00 99 TYR A N 1
ATOM 759 C CA . TYR A 1 99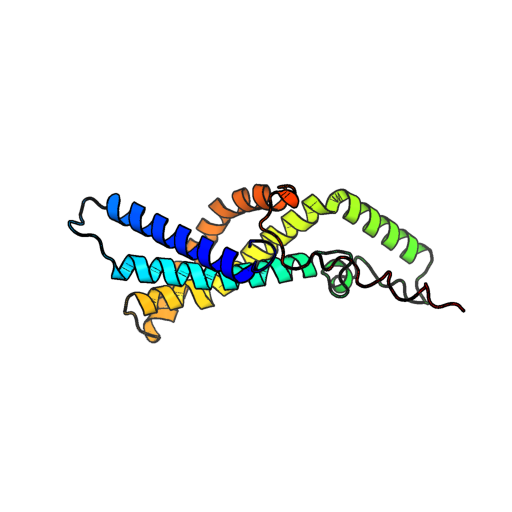 ? 14.858 -1.596 -23.160 1.00 81.00 99 TYR A CA 1
ATOM 760 C C . TYR A 1 99 ? 13.779 -2.471 -23.810 1.00 81.00 99 TYR A C 1
ATOM 762 O O . TYR A 1 99 ? 12.662 -2.557 -23.305 1.00 81.00 99 TYR A O 1
ATOM 770 N N . GLN A 1 100 ? 14.111 -3.164 -24.904 1.00 83.44 100 GLN A N 1
ATOM 771 C CA . GLN A 1 100 ? 13.171 -4.058 -25.586 1.00 83.44 100 GLN A CA 1
ATOM 772 C C . GLN A 1 100 ? 12.752 -5.239 -24.709 1.00 83.44 100 GLN A C 1
ATOM 774 O O . GLN A 1 100 ? 11.572 -5.590 -24.680 1.00 83.44 100 GLN A O 1
ATOM 779 N N . TRP A 1 101 ? 13.692 -5.834 -23.970 1.00 86.12 101 TRP A N 1
ATOM 780 C CA . TRP A 1 101 ? 13.378 -6.920 -23.047 1.00 86.12 101 TRP A CA 1
ATOM 781 C C . TRP A 1 101 ? 12.448 -6.454 -21.922 1.00 86.12 101 TRP A C 1
ATOM 783 O O . TRP A 1 101 ? 11.471 -7.143 -21.625 1.00 86.12 101 TRP A O 1
ATOM 793 N N . ILE A 1 102 ? 12.706 -5.275 -21.345 1.00 82.06 102 ILE A N 1
ATOM 794 C CA . ILE A 1 102 ? 11.853 -4.677 -20.311 1.00 82.06 102 ILE A CA 1
ATOM 795 C C . ILE A 1 102 ? 10.467 -4.404 -20.877 1.00 82.06 102 ILE A C 1
ATOM 797 O O . ILE A 1 102 ? 9.493 -4.796 -20.249 1.00 82.06 102 ILE A O 1
ATOM 801 N N . GLN A 1 103 ? 10.352 -3.811 -22.066 1.00 79.19 103 GLN A N 1
ATOM 802 C CA . GLN A 1 103 ? 9.060 -3.576 -22.723 1.00 79.19 103 GLN A CA 1
ATOM 803 C C . GLN A 1 103 ? 8.272 -4.882 -22.915 1.00 79.19 103 GLN A C 1
ATOM 805 O O . GLN A 1 103 ? 7.084 -4.946 -22.606 1.00 79.19 103 GLN A O 1
ATOM 810 N N . LEU A 1 104 ? 8.946 -5.961 -23.327 1.00 83.69 104 LEU A N 1
ATOM 811 C CA . LEU A 1 104 ? 8.315 -7.271 -23.504 1.00 83.69 104 LEU A CA 1
ATOM 812 C C . LEU A 1 104 ? 7.849 -7.897 -22.175 1.00 83.69 104 LEU A C 1
ATOM 814 O O . LEU A 1 104 ? 6.831 -8.584 -22.143 1.00 83.69 104 LEU A O 1
ATOM 818 N N . HIS A 1 105 ? 8.562 -7.637 -21.075 1.00 83.50 105 HIS A N 1
ATOM 819 C CA . HIS A 1 105 ? 8.283 -8.201 -19.746 1.00 83.50 105 HIS A CA 1
ATOM 820 C C . HIS A 1 105 ? 7.737 -7.173 -18.748 1.00 83.50 105 HIS A C 1
ATOM 822 O O . HIS A 1 105 ? 7.725 -7.436 -17.542 1.00 83.50 105 HIS A O 1
ATOM 828 N N . THR A 1 106 ? 7.258 -6.016 -19.221 1.00 82.31 106 THR A N 1
ATOM 829 C CA . THR A 1 106 ? 6.906 -4.877 -18.355 1.00 82.31 106 THR A CA 1
ATOM 830 C C . THR A 1 106 ? 5.861 -5.282 -17.328 1.00 82.31 106 THR A C 1
ATOM 832 O O . THR A 1 106 ? 6.003 -4.959 -16.158 1.00 82.31 106 THR A O 1
ATOM 835 N N . ALA A 1 107 ? 4.863 -6.078 -17.717 1.00 80.94 107 ALA A N 1
ATOM 836 C CA . ALA A 1 107 ? 3.836 -6.549 -16.791 1.00 80.94 107 ALA A CA 1
ATOM 837 C C . ALA A 1 107 ? 4.422 -7.322 -15.593 1.00 80.94 107 ALA A C 1
ATOM 839 O O . ALA A 1 107 ? 4.072 -7.039 -14.446 1.00 80.94 107 ALA A O 1
ATOM 840 N N . ILE A 1 108 ? 5.347 -8.256 -15.842 1.00 87.12 108 ILE A N 1
ATOM 841 C CA . ILE A 1 108 ? 5.958 -9.092 -14.797 1.00 87.12 108 ILE A CA 1
ATOM 842 C C . ILE A 1 108 ? 6.911 -8.262 -13.938 1.00 87.12 108 ILE A C 1
ATOM 844 O O . ILE A 1 108 ? 6.851 -8.338 -12.708 1.00 87.12 108 ILE A O 1
ATOM 848 N N . VAL A 1 109 ? 7.771 -7.457 -14.570 1.00 87.06 109 VAL A N 1
ATOM 849 C CA . VAL A 1 109 ? 8.763 -6.631 -13.869 1.00 87.06 109 VAL A CA 1
ATOM 850 C C . VAL A 1 109 ? 8.064 -5.587 -13.003 1.00 87.06 109 VAL A C 1
ATOM 852 O O . VAL A 1 109 ? 8.330 -5.524 -11.804 1.00 87.06 109 VAL A O 1
ATOM 855 N N . THR A 1 110 ? 7.113 -4.839 -13.565 1.00 87.31 110 THR A N 1
ATOM 856 C CA . THR A 1 110 ? 6.335 -3.837 -12.830 1.00 87.31 110 THR A CA 1
ATOM 857 C C . THR A 1 110 ? 5.551 -4.484 -11.697 1.00 87.31 110 THR A C 1
ATOM 859 O O . THR A 1 110 ? 5.639 -4.004 -10.577 1.00 87.31 110 THR A O 1
ATOM 862 N N . THR A 1 111 ? 4.863 -5.610 -11.923 1.00 90.25 111 THR A N 1
ATOM 863 C CA . THR A 1 111 ? 4.139 -6.309 -10.841 1.00 90.25 111 THR A CA 1
ATOM 864 C C . THR A 1 111 ? 5.076 -6.728 -9.710 1.00 90.25 111 THR A C 1
ATOM 866 O O . THR A 1 111 ? 4.778 -6.498 -8.538 1.00 90.25 111 THR A O 1
ATOM 869 N N . THR A 1 112 ? 6.222 -7.322 -10.048 1.00 92.44 112 THR A N 1
ATOM 870 C CA . THR A 1 112 ? 7.193 -7.801 -9.057 1.00 92.44 112 THR A CA 1
ATOM 871 C C . THR A 1 112 ? 7.767 -6.637 -8.254 1.00 92.44 112 THR A C 1
ATOM 873 O O . THR A 1 112 ? 7.771 -6.683 -7.025 1.00 92.44 112 THR A O 1
ATOM 876 N N . LEU A 1 113 ? 8.198 -5.568 -8.928 1.00 92.31 113 LEU A N 1
ATOM 877 C CA . LEU A 1 113 ? 8.731 -4.374 -8.273 1.00 92.31 113 LEU A CA 1
ATOM 878 C C . LEU A 1 113 ? 7.673 -3.667 -7.425 1.00 92.31 113 LEU A C 1
ATOM 880 O O . LEU A 1 113 ? 7.984 -3.274 -6.303 1.00 92.31 113 LEU A O 1
ATOM 884 N N . SER A 1 114 ? 6.432 -3.563 -7.903 1.00 92.06 114 SER A N 1
ATOM 885 C CA . SER A 1 114 ? 5.322 -3.006 -7.127 1.00 92.06 114 SER A CA 1
ATOM 886 C C . SER A 1 114 ? 5.099 -3.780 -5.833 1.00 92.06 114 SER A C 1
ATOM 888 O O . SER A 1 114 ? 5.023 -3.172 -4.770 1.00 92.06 114 SER A O 1
ATOM 890 N N . ILE A 1 115 ? 5.060 -5.116 -5.893 1.00 94.00 115 ILE A N 1
ATOM 891 C CA . ILE A 1 115 ? 4.901 -5.962 -4.702 1.00 94.00 115 ILE A CA 1
ATOM 892 C C . ILE A 1 115 ? 6.072 -5.760 -3.735 1.00 94.00 115 ILE A C 1
ATOM 894 O O . ILE A 1 115 ? 5.847 -5.591 -2.539 1.00 94.00 115 ILE A O 1
ATOM 898 N N . LEU A 1 116 ? 7.314 -5.747 -4.226 1.00 95.00 116 LEU A N 1
ATOM 899 C CA . LEU A 1 116 ? 8.492 -5.572 -3.371 1.00 95.00 116 LEU A CA 1
ATOM 900 C C . LEU A 1 116 ? 8.517 -4.193 -2.700 1.00 95.00 116 LEU A C 1
ATOM 902 O O . LEU A 1 116 ? 8.720 -4.105 -1.489 1.00 95.00 116 LEU A O 1
ATOM 906 N N . LEU A 1 117 ? 8.278 -3.124 -3.461 1.00 95.06 117 LEU A N 1
ATOM 907 C CA . LEU A 1 117 ? 8.218 -1.763 -2.927 1.00 95.06 117 LEU A CA 1
ATOM 908 C C . LEU A 1 117 ? 7.069 -1.615 -1.928 1.00 95.06 117 LEU A C 1
ATOM 910 O O . LEU A 1 117 ? 7.227 -0.985 -0.885 1.00 95.06 117 LEU A O 1
ATOM 914 N N . GLU A 1 118 ? 5.926 -2.235 -2.190 1.00 94.88 118 GLU A N 1
ATOM 915 C CA . GLU A 1 118 ? 4.811 -2.193 -1.257 1.00 94.88 118 GLU A CA 1
ATOM 916 C C . GLU A 1 118 ? 5.142 -2.917 0.056 1.00 94.88 118 GLU A C 1
ATOM 918 O O . GLU A 1 118 ? 5.028 -2.318 1.122 1.00 94.88 118 GLU A O 1
ATOM 923 N N . GLN A 1 119 ? 5.627 -4.162 0.002 1.00 95.38 119 GLN A N 1
ATOM 924 C CA . GLN A 1 119 ? 5.864 -4.970 1.205 1.00 95.38 119 GLN A CA 1
ATOM 925 C C . GLN A 1 119 ? 7.048 -4.482 2.048 1.00 95.38 119 GLN A C 1
ATOM 927 O O . GLN A 1 119 ? 6.980 -4.530 3.277 1.00 95.38 119 GLN A O 1
ATOM 932 N N . PHE A 1 120 ? 8.128 -4.015 1.414 1.00 96.12 120 PHE A N 1
ATOM 933 C CA . PHE A 1 120 ? 9.380 -3.700 2.114 1.00 96.12 120 PHE A CA 1
ATOM 934 C C . PHE A 1 120 ? 9.626 -2.210 2.342 1.00 96.12 120 PHE A C 1
ATOM 936 O O . PHE A 1 120 ? 10.462 -1.867 3.176 1.00 96.12 120 PHE A O 1
ATOM 943 N N . LEU A 1 121 ? 8.909 -1.324 1.648 1.00 96.25 121 LEU A N 1
ATOM 944 C CA . LEU A 1 121 ? 9.050 0.122 1.826 1.00 96.25 121 LEU A CA 1
ATOM 945 C C . LEU A 1 121 ? 7.747 0.745 2.320 1.00 96.25 121 LEU A C 1
ATOM 947 O O . LEU A 1 121 ? 7.711 1.332 3.401 1.00 96.25 121 LEU A O 1
ATOM 951 N N . TRP A 1 122 ? 6.664 0.603 1.561 1.00 96.75 122 TRP A N 1
ATOM 952 C CA . TRP A 1 122 ? 5.454 1.375 1.823 1.00 96.75 122 TRP A CA 1
ATOM 953 C C . TRP A 1 122 ? 4.630 0.863 3.008 1.00 96.75 122 TRP A C 1
ATOM 955 O O . TRP A 1 122 ? 4.276 1.648 3.889 1.00 96.75 122 TRP A O 1
ATOM 965 N N . CYS A 1 123 ? 4.363 -0.442 3.090 1.00 96.56 123 CYS A N 1
ATOM 966 C CA . CYS A 1 123 ? 3.623 -1.039 4.201 1.00 96.56 123 CYS A CA 1
ATOM 967 C C . CYS A 1 123 ? 4.285 -0.766 5.560 1.00 96.56 123 CYS A C 1
ATOM 969 O O . CYS A 1 123 ? 3.568 -0.333 6.461 1.00 96.56 123 CYS A O 1
ATOM 971 N N . PRO A 1 124 ? 5.614 -0.920 5.743 1.00 97.56 124 PRO A N 1
ATOM 972 C CA . PRO A 1 124 ? 6.270 -0.538 6.991 1.00 97.56 124 PRO A CA 1
ATOM 973 C C . PRO A 1 124 ? 6.028 0.927 7.366 1.00 97.56 124 PRO A C 1
ATOM 975 O O . PRO A 1 124 ? 5.695 1.209 8.519 1.00 97.56 124 PRO A O 1
ATOM 978 N N . ILE A 1 125 ? 6.124 1.851 6.402 1.00 97.69 125 ILE A N 1
ATOM 979 C CA . ILE A 1 125 ? 5.896 3.287 6.621 1.00 97.69 125 ILE A CA 1
ATOM 980 C C . ILE A 1 125 ? 4.443 3.550 7.027 1.00 97.69 125 ILE A C 1
ATOM 982 O O . ILE A 1 125 ? 4.194 4.172 8.058 1.00 97.69 125 ILE A O 1
ATOM 986 N N . VAL A 1 126 ? 3.474 3.051 6.259 1.00 97.06 126 VAL A N 1
ATOM 987 C CA . VAL A 1 126 ? 2.049 3.292 6.526 1.00 97.06 126 VAL A CA 1
ATOM 988 C C . VAL A 1 126 ? 1.606 2.615 7.817 1.00 97.06 126 VAL A C 1
ATOM 990 O O . VAL A 1 126 ? 0.862 3.209 8.596 1.00 97.06 126 VAL A O 1
ATOM 993 N N . TYR A 1 127 ? 2.075 1.400 8.095 1.00 97.25 127 TYR A N 1
ATOM 994 C CA . TYR A 1 127 ? 1.664 0.670 9.290 1.00 97.25 127 TYR A CA 1
ATOM 995 C C . TYR A 1 127 ? 2.218 1.282 10.568 1.00 97.25 127 TYR A C 1
ATOM 997 O O . TYR A 1 127 ? 1.474 1.453 11.535 1.00 97.25 127 TYR A O 1
ATOM 1005 N N . SER A 1 128 ? 3.497 1.655 10.561 1.00 97.56 128 SER A N 1
ATOM 1006 C CA . SER A 1 128 ? 4.141 2.272 11.721 1.00 97.56 128 SER A CA 1
ATOM 1007 C C . SER A 1 128 ? 3.785 3.749 11.899 1.00 97.56 128 SER A C 1
ATOM 1009 O O . SER A 1 128 ? 3.668 4.200 13.035 1.00 97.56 128 SER A O 1
ATOM 1011 N N . GLY A 1 129 ? 3.599 4.494 10.805 1.00 97.19 129 GLY A N 1
ATOM 1012 C CA . GLY A 1 129 ? 3.398 5.945 10.823 1.00 97.19 129 GLY A CA 1
ATOM 1013 C C . GLY A 1 129 ? 1.938 6.396 10.828 1.00 97.19 129 GLY A C 1
ATOM 1014 O O . GLY A 1 129 ? 1.643 7.477 11.330 1.00 97.19 129 GLY A O 1
ATOM 1015 N N . TRP A 1 130 ? 1.015 5.583 10.308 1.00 97.06 130 TRP A N 1
ATOM 1016 C CA . TRP A 1 130 ? -0.399 5.946 10.187 1.00 97.06 130 TRP A CA 1
ATOM 1017 C C . TRP A 1 130 ? -1.324 4.922 10.845 1.00 97.06 130 TRP A C 1
ATOM 1019 O O . TRP A 1 130 ? -2.000 5.248 11.819 1.00 97.06 130 TRP A O 1
ATOM 1029 N N . GLU A 1 131 ? -1.351 3.677 10.364 1.00 96.00 131 GLU A N 1
ATOM 1030 C CA . GLU A 1 131 ? -2.384 2.708 10.758 1.00 96.00 131 GLU A CA 1
ATOM 1031 C C . GLU A 1 131 ? -2.385 2.416 12.259 1.00 96.00 131 GLU A C 1
ATOM 1033 O O . GLU A 1 131 ? -3.441 2.504 12.893 1.00 96.00 131 GLU A O 1
ATOM 1038 N N . LEU A 1 132 ? -1.228 2.075 12.837 1.00 97.00 132 LEU A N 1
ATOM 1039 C CA . LEU A 1 132 ? -1.118 1.757 14.261 1.00 97.00 132 LEU A CA 1
ATOM 1040 C C . LEU A 1 132 ? -1.286 3.005 15.143 1.00 97.00 132 LEU A C 1
ATOM 1042 O O . LEU A 1 132 ? -2.169 2.965 16.002 1.00 97.00 132 LEU A O 1
ATOM 1046 N N . PRO A 1 133 ? -0.562 4.126 14.926 1.00 97.69 133 PRO A N 1
ATOM 1047 C CA . PRO A 1 133 ? -0.739 5.341 15.725 1.00 97.69 133 PRO A CA 1
ATOM 1048 C C . PRO A 1 133 ? -2.181 5.847 15.753 1.00 97.69 133 PRO A C 1
ATOM 1050 O O . PRO A 1 133 ? -2.732 6.097 16.825 1.00 97.69 133 PRO A O 1
ATOM 1053 N N . VAL A 1 134 ? -2.823 5.943 14.586 1.00 96.38 134 VAL A N 1
ATOM 1054 C CA . VAL A 1 134 ? -4.201 6.436 14.482 1.00 96.38 134 VAL A CA 1
ATOM 1055 C C . VAL A 1 134 ? -5.163 5.481 15.162 1.00 96.38 134 VAL A C 1
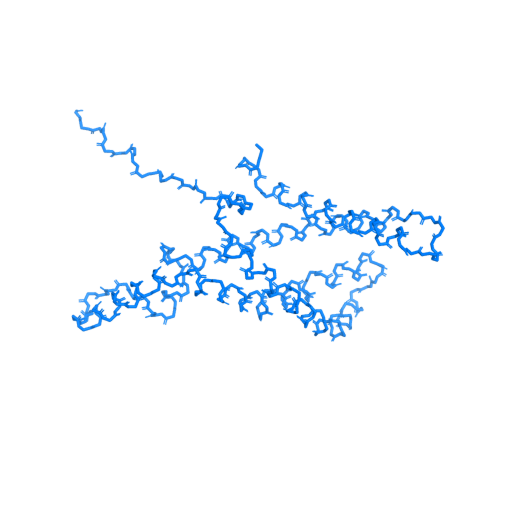ATOM 1057 O O . VAL A 1 134 ? -6.052 5.931 15.875 1.00 96.38 134 VAL A O 1
ATOM 1060 N N . SER A 1 135 ? -4.981 4.168 15.008 1.00 94.44 135 SER A N 1
ATOM 1061 C CA . SER A 1 135 ? -5.834 3.195 15.699 1.00 94.44 135 SER A CA 1
ATOM 1062 C C . SER A 1 135 ? -5.683 3.283 17.216 1.00 94.44 135 SER A C 1
ATOM 1064 O O . SER A 1 135 ? -6.685 3.201 17.922 1.00 94.44 135 SER A O 1
ATOM 1066 N N . THR A 1 136 ? -4.465 3.467 17.726 1.00 96.12 136 THR A N 1
ATOM 1067 C CA . THR A 1 136 ? -4.212 3.622 19.165 1.00 96.12 136 THR A CA 1
ATOM 1068 C C . THR A 1 136 ? -4.898 4.874 19.704 1.00 96.12 136 THR A C 1
ATOM 1070 O O . THR A 1 136 ? -5.683 4.774 20.646 1.00 96.12 136 THR A O 1
ATOM 1073 N N . LEU A 1 137 ? -4.699 6.024 19.054 1.00 96.19 137 LEU A N 1
ATOM 1074 C CA . LEU A 1 137 ? -5.316 7.293 19.455 1.00 96.19 137 LEU A CA 1
ATOM 1075 C C . LEU A 1 137 ? -6.844 7.246 19.365 1.00 96.19 137 LEU A C 1
ATOM 1077 O O . LEU A 1 137 ? -7.543 7.630 20.301 1.00 96.19 137 LEU A O 1
ATOM 1081 N N . LEU A 1 138 ? -7.382 6.720 18.262 1.00 93.38 138 LEU A N 1
ATOM 1082 C CA . LEU A 1 138 ? -8.824 6.599 18.072 1.00 93.38 138 LEU A CA 1
ATOM 1083 C C . LEU A 1 138 ? -9.465 5.693 19.123 1.00 93.38 138 LEU A C 1
ATOM 1085 O O . LEU A 1 138 ? -10.630 5.908 19.439 1.00 93.38 138 LEU A O 1
ATOM 1089 N N . ASN A 1 139 ? -8.737 4.722 19.680 1.00 93.81 139 ASN A N 1
ATOM 1090 C CA . ASN A 1 139 ? -9.204 3.848 20.760 1.00 93.81 139 ASN A CA 1
ATOM 1091 C C . ASN A 1 139 ? -8.941 4.399 22.174 1.00 93.81 139 ASN A C 1
ATOM 1093 O O . ASN A 1 139 ? -9.165 3.680 23.144 1.00 93.81 139 ASN A O 1
ATOM 1097 N N . GLY A 1 140 ? -8.526 5.663 22.303 1.00 95.44 140 GLY A N 1
ATOM 1098 C CA . GLY A 1 140 ? -8.296 6.321 23.592 1.00 95.44 140 GLY A CA 1
ATOM 1099 C C . GLY A 1 140 ? -6.910 6.075 24.191 1.00 95.44 140 GLY A C 1
ATOM 1100 O O . GLY A 1 140 ? -6.692 6.402 25.354 1.00 95.44 140 GLY A O 1
ATOM 1101 N N . GLY A 1 141 ? -5.981 5.501 23.423 1.00 96.12 141 GLY A N 1
ATOM 1102 C CA . GLY A 1 141 ? -4.571 5.447 23.797 1.00 96.12 141 GLY A CA 1
ATOM 1103 C C . GLY A 1 141 ? -3.907 6.824 23.721 1.00 96.12 141 GLY A C 1
ATOM 1104 O O . GLY A 1 141 ? -4.406 7.747 23.077 1.00 96.12 141 GLY A O 1
ATOM 1105 N N . ASP A 1 142 ? -2.760 6.954 24.374 1.00 97.06 142 ASP A N 1
ATOM 1106 C CA . ASP A 1 142 ? -1.945 8.168 24.408 1.00 97.06 142 ASP A CA 1
ATOM 1107 C C . ASP A 1 142 ? -0.715 8.063 23.481 1.00 97.06 142 ASP A C 1
ATOM 1109 O O . ASP A 1 142 ? -0.399 7.009 22.932 1.00 97.06 142 ASP A O 1
ATOM 1113 N N . PHE A 1 143 ? 0.036 9.156 23.315 1.00 96.31 143 PHE A N 1
ATOM 1114 C CA . PHE A 1 143 ? 1.250 9.138 22.488 1.00 96.31 143 PHE A CA 1
ATOM 1115 C C . PHE A 1 143 ? 2.359 8.234 23.050 1.00 96.31 143 PHE A C 1
ATOM 1117 O O . PHE A 1 143 ? 3.189 7.739 22.286 1.00 96.31 143 PHE A O 1
ATOM 1124 N N . SER A 1 144 ? 2.372 7.991 24.365 1.00 96.56 144 SER A N 1
ATOM 1125 C CA . SER A 1 144 ? 3.384 7.145 25.002 1.00 96.56 144 SER A CA 1
ATOM 1126 C C . SER A 1 144 ? 3.191 5.659 24.663 1.00 96.56 144 SER A C 1
ATOM 1128 O O . SER A 1 144 ? 4.169 4.937 24.443 1.00 96.56 144 SER A O 1
ATOM 1130 N N . THR A 1 145 ? 1.939 5.210 24.519 1.00 97.12 145 THR A N 1
ATOM 1131 C CA . THR A 1 145 ? 1.598 3.828 24.146 1.00 97.12 145 THR A CA 1
ATOM 1132 C C . THR A 1 145 ? 1.830 3.523 22.669 1.00 97.12 145 THR A C 1
ATOM 1134 O O . THR A 1 145 ? 2.110 2.369 22.341 1.00 97.12 145 THR A O 1
ATOM 1137 N N . ILE A 1 146 ? 1.822 4.525 21.776 1.00 97.56 146 ILE A N 1
ATOM 1138 C CA . ILE A 1 146 ? 2.021 4.326 20.325 1.00 97.56 146 ILE A CA 1
ATOM 1139 C C . ILE A 1 146 ? 3.301 3.546 20.034 1.00 97.56 146 ILE A C 1
ATOM 1141 O O . ILE A 1 146 ? 3.266 2.579 19.278 1.00 97.56 146 ILE A O 1
ATOM 1145 N N . LYS A 1 147 ? 4.428 3.916 20.653 1.00 97.44 147 LYS A N 1
ATOM 1146 C CA . LYS A 1 147 ? 5.709 3.243 20.394 1.00 97.44 147 LYS A CA 1
ATOM 1147 C C . LYS A 1 147 ? 5.641 1.751 20.729 1.00 97.44 147 LYS A C 1
ATOM 1149 O O . LYS A 1 147 ? 6.133 0.933 19.958 1.00 97.44 147 LYS A O 1
ATOM 1154 N N . LYS A 1 148 ? 5.005 1.411 21.856 1.00 97.56 148 LYS A N 1
ATOM 1155 C CA . LYS A 1 148 ? 4.832 0.030 22.327 1.00 97.56 148 LYS A CA 1
ATOM 1156 C C . LYS A 1 148 ? 3.899 -0.764 21.409 1.00 97.56 148 LYS A C 1
ATOM 1158 O O . LYS A 1 148 ? 4.187 -1.914 21.076 1.00 97.56 148 LYS A O 1
ATOM 1163 N N . GLU A 1 149 ? 2.800 -0.153 20.980 1.00 97.50 149 GLU A N 1
ATOM 1164 C CA . GLU A 1 149 ? 1.841 -0.755 20.048 1.00 97.50 149 GLU A CA 1
ATOM 1165 C C . GLU A 1 149 ? 2.469 -0.995 18.668 1.00 97.50 149 GLU A C 1
ATOM 1167 O O . GLU A 1 149 ? 2.344 -2.084 18.111 1.00 97.50 149 GLU A O 1
ATOM 1172 N N . VAL A 1 150 ? 3.226 -0.024 18.148 1.00 97.69 150 VAL A N 1
ATOM 1173 C CA . VAL A 1 150 ? 3.952 -0.163 16.879 1.00 97.69 150 VAL A CA 1
ATOM 1174 C C . VAL A 1 150 ? 4.970 -1.296 16.962 1.00 97.69 150 VAL A C 1
ATOM 1176 O O . VAL A 1 150 ? 4.939 -2.196 16.125 1.00 97.69 150 VAL A O 1
ATOM 1179 N N . SER A 1 151 ? 5.826 -1.313 17.988 1.00 97.75 151 SER A N 1
ATOM 1180 C CA . SER A 1 151 ? 6.865 -2.343 18.112 1.00 97.75 151 SER A CA 1
ATOM 1181 C C . SER A 1 151 ? 6.306 -3.751 18.313 1.00 97.75 151 SER A C 1
ATOM 1183 O O . SER A 1 151 ? 6.948 -4.715 17.912 1.00 97.75 151 SER A O 1
ATOM 1185 N N . SER A 1 152 ? 5.133 -3.880 18.939 1.00 97.88 152 SER A N 1
ATOM 1186 C CA . SER A 1 152 ? 4.525 -5.188 19.212 1.00 97.88 152 SER A CA 1
ATOM 1187 C C . SER A 1 152 ? 3.715 -5.742 18.043 1.00 97.88 152 SER A C 1
ATOM 1189 O O . SER A 1 152 ? 3.651 -6.956 17.895 1.00 97.88 152 SER A O 1
ATOM 1191 N N . LYS A 1 153 ? 3.108 -4.887 17.208 1.00 97.56 153 LYS A N 1
ATOM 1192 C CA . LYS A 1 153 ? 2.150 -5.326 16.177 1.00 97.56 153 LYS A CA 1
ATOM 1193 C C . LYS A 1 153 ? 2.657 -5.215 14.745 1.00 97.56 153 LYS A C 1
ATOM 1195 O O . LYS A 1 153 ? 2.117 -5.892 13.873 1.00 97.56 153 LYS A O 1
ATOM 1200 N N . VAL A 1 154 ? 3.657 -4.372 14.468 1.00 97.25 154 VAL A N 1
ATOM 1201 C CA . VAL A 1 154 ? 4.067 -4.096 13.079 1.00 97.25 154 VAL A CA 1
ATOM 1202 C C . VAL A 1 154 ? 4.582 -5.347 12.364 1.00 97.25 154 VAL A C 1
ATOM 1204 O O . VAL A 1 154 ? 4.224 -5.563 11.212 1.00 97.25 154 VAL A O 1
ATOM 1207 N N . GLY A 1 155 ? 5.351 -6.206 13.044 1.00 97.25 155 GLY A N 1
ATOM 1208 C CA . GLY A 1 155 ? 5.885 -7.437 12.451 1.00 97.25 155 GLY A CA 1
ATOM 1209 C C . GLY A 1 155 ? 4.778 -8.394 12.010 1.00 97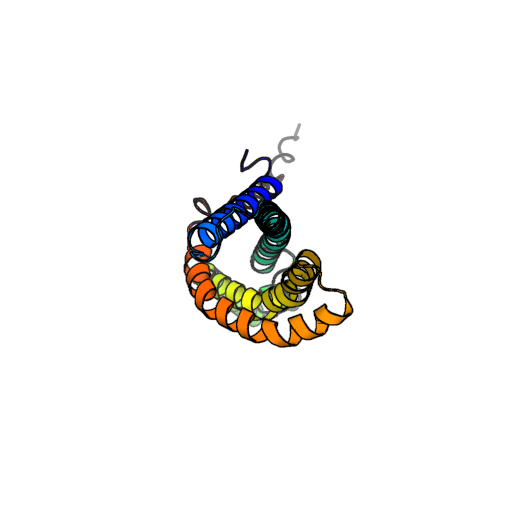.25 155 GLY A C 1
ATOM 1210 O O . GLY A 1 155 ? 4.733 -8.797 10.847 1.00 97.25 155 GLY A O 1
ATOM 1211 N N . ASP A 1 156 ? 3.837 -8.681 12.909 1.00 97.56 156 ASP A N 1
ATOM 1212 C CA . ASP A 1 156 ? 2.696 -9.554 12.620 1.00 97.56 156 ASP A CA 1
ATOM 1213 C C . ASP A 1 156 ? 1.810 -8.980 11.511 1.00 97.56 156 ASP A C 1
ATOM 1215 O O . ASP A 1 156 ? 1.387 -9.710 10.612 1.00 97.56 156 ASP A O 1
ATOM 1219 N N . LEU A 1 157 ? 1.573 -7.664 11.521 1.00 95.06 157 LEU A N 1
ATOM 1220 C CA . LEU A 1 157 ? 0.807 -6.995 10.471 1.00 95.06 157 LEU A CA 1
ATOM 1221 C C . LEU A 1 157 ? 1.487 -7.088 9.106 1.00 95.06 157 LEU A C 1
ATOM 1223 O O . LEU A 1 157 ? 0.804 -7.360 8.122 1.00 95.06 157 LEU A O 1
ATOM 1227 N N . LEU A 1 158 ? 2.808 -6.909 9.030 1.00 96.12 158 LEU A N 1
ATOM 1228 C CA . LEU A 1 158 ? 3.549 -7.044 7.774 1.00 96.12 158 LEU A CA 1
ATOM 1229 C C . LEU A 1 158 ? 3.495 -8.478 7.241 1.00 96.12 158 LEU A C 1
ATOM 1231 O O . LEU A 1 158 ? 3.256 -8.676 6.052 1.00 96.12 158 LEU A O 1
ATOM 1235 N N . ILE A 1 159 ? 3.630 -9.483 8.110 1.00 97.00 159 ILE A N 1
ATOM 1236 C CA . ILE A 1 159 ? 3.527 -10.895 7.712 1.00 97.00 159 ILE A CA 1
ATOM 1237 C C . ILE A 1 159 ? 2.115 -11.217 7.209 1.00 97.00 159 ILE A C 1
ATOM 1239 O O . ILE A 1 159 ? 1.955 -11.860 6.169 1.00 97.00 159 ILE A O 1
ATOM 1243 N N . MET A 1 160 ? 1.082 -10.784 7.931 1.00 94.88 160 MET A N 1
ATOM 1244 C CA . MET A 1 160 ? -0.308 -11.017 7.534 1.00 94.88 160 MET A CA 1
ATOM 1245 C C . MET A 1 160 ? -0.658 -10.283 6.240 1.00 94.88 160 MET A C 1
ATOM 1247 O O . MET A 1 160 ? -1.324 -10.855 5.374 1.00 94.88 160 MET A O 1
ATOM 1251 N N . ASN A 1 161 ? -0.156 -9.059 6.069 1.00 93.19 161 ASN A N 1
ATOM 1252 C CA . ASN A 1 161 ? -0.300 -8.309 4.832 1.00 93.19 161 ASN A CA 1
ATOM 1253 C C . ASN A 1 161 ? 0.373 -9.035 3.667 1.00 93.19 161 ASN A C 1
ATOM 1255 O O . ASN A 1 161 ? -0.285 -9.295 2.666 1.00 93.19 161 ASN A O 1
ATOM 1259 N N . ALA A 1 162 ? 1.630 -9.455 3.817 1.00 94.19 162 ALA A N 1
ATOM 1260 C CA . ALA A 1 162 ? 2.345 -10.188 2.778 1.00 94.19 162 ALA A CA 1
ATOM 1261 C C . ALA A 1 162 ? 1.606 -11.474 2.371 1.00 94.19 162 ALA A C 1
ATOM 1263 O O . ALA A 1 162 ? 1.506 -11.771 1.182 1.00 94.19 162 ALA A O 1
ATOM 1264 N N . LYS A 1 163 ? 1.027 -12.211 3.327 1.00 94.88 163 LYS A N 1
ATOM 1265 C CA . LYS A 1 163 ? 0.276 -13.447 3.045 1.00 94.88 163 LYS A CA 1
ATOM 1266 C C . LYS A 1 163 ? -0.988 -13.226 2.224 1.00 94.88 163 LYS A C 1
ATOM 1268 O O . LYS A 1 163 ? -1.299 -14.062 1.388 1.00 94.88 163 LYS A O 1
ATOM 1273 N N . VAL A 1 164 ? -1.736 -12.157 2.483 1.00 92.56 164 VAL A N 1
ATOM 1274 C CA . VAL A 1 164 ? -3.029 -11.915 1.821 1.00 92.56 164 VAL A CA 1
ATOM 1275 C C . VAL A 1 164 ? -2.843 -11.066 0.568 1.00 92.56 164 VAL A C 1
ATOM 1277 O O . VAL A 1 164 ? -3.305 -11.420 -0.517 1.00 92.56 164 VAL A O 1
ATOM 1280 N N . TRP A 1 165 ? -2.129 -9.954 0.708 1.00 90.81 165 TRP A N 1
ATOM 1281 C CA . TRP A 1 165 ? -2.041 -8.933 -0.323 1.00 90.81 165 TRP A CA 1
ATOM 1282 C C . TRP A 1 165 ? -1.048 -9.259 -1.422 1.00 90.81 165 TRP A C 1
ATOM 1284 O O . TRP A 1 165 ? -1.268 -8.805 -2.533 1.00 90.81 165 TRP A O 1
ATOM 1294 N N . THR A 1 166 ? -0.036 -10.106 -1.207 1.00 91.62 166 THR A N 1
ATOM 1295 C CA . THR A 1 166 ? 0.834 -10.525 -2.324 1.00 91.62 166 THR A CA 1
ATOM 1296 C C . THR A 1 166 ? 0.020 -11.195 -3.433 1.00 91.62 166 THR A C 1
ATOM 1298 O O . THR A 1 166 ? 0.161 -10.837 -4.599 1.00 91.62 166 THR A O 1
ATOM 1301 N N . PHE A 1 167 ? -0.900 -12.101 -3.084 1.00 91.62 167 PHE A N 1
ATOM 1302 C CA . PHE A 1 167 ? -1.771 -12.748 -4.071 1.00 91.62 167 PHE A CA 1
ATOM 1303 C C . PHE A 1 167 ? -2.771 -11.769 -4.689 1.00 91.62 167 PHE A C 1
ATOM 1305 O O . PHE A 1 167 ? -2.956 -11.770 -5.906 1.00 91.62 167 PHE A O 1
ATOM 1312 N N . ALA A 1 168 ? -3.386 -10.907 -3.873 1.00 88.81 168 ALA A N 1
ATOM 1313 C CA . ALA A 1 168 ? -4.295 -9.879 -4.376 1.00 88.81 168 ALA A CA 1
ATOM 1314 C C . ALA A 1 168 ? -3.583 -8.932 -5.356 1.00 88.81 168 ALA A C 1
ATOM 1316 O O . ALA A 1 168 ? -4.114 -8.641 -6.424 1.00 88.81 168 ALA A O 1
ATOM 1317 N N . ASN A 1 169 ? -2.354 -8.525 -5.046 1.00 87.50 169 ASN A N 1
ATOM 1318 C CA . ASN A 1 169 ? -1.539 -7.641 -5.870 1.00 87.50 169 ASN A CA 1
ATOM 1319 C C . ASN A 1 169 ? -1.141 -8.291 -7.190 1.00 87.50 169 ASN A C 1
ATOM 1321 O O . ASN A 1 169 ? -1.191 -7.623 -8.219 1.00 87.50 169 ASN A O 1
ATOM 1325 N N . VAL A 1 170 ? -0.829 -9.591 -7.208 1.00 89.00 170 VAL A N 1
ATOM 1326 C CA . VAL A 1 170 ? -0.622 -10.317 -8.473 1.00 89.00 170 VAL A CA 1
ATOM 1327 C C . VAL A 1 170 ? -1.860 -10.193 -9.364 1.00 89.00 170 VAL A C 1
ATOM 1329 O O . VAL A 1 170 ? -1.728 -9.892 -10.547 1.00 89.00 170 VAL A O 1
ATOM 1332 N N . ILE A 1 171 ? -3.065 -10.345 -8.813 1.00 87.69 171 ILE A N 1
ATOM 1333 C CA . ILE A 1 171 ? -4.308 -10.203 -9.586 1.00 87.69 171 ILE A CA 1
ATOM 1334 C C . ILE A 1 171 ? -4.515 -8.746 -10.028 1.00 87.69 171 ILE A C 1
ATOM 1336 O O . ILE A 1 171 ? -4.762 -8.487 -11.206 1.00 87.69 171 ILE A O 1
ATOM 1340 N N . ILE A 1 172 ? -4.382 -7.785 -9.111 1.00 83.00 172 ILE A N 1
ATOM 1341 C CA . ILE A 1 172 ? -4.629 -6.356 -9.361 1.00 83.00 172 ILE A CA 1
ATOM 1342 C C . ILE A 1 172 ? -3.670 -5.807 -10.426 1.00 83.00 172 ILE A C 1
ATOM 1344 O O . ILE A 1 172 ? -4.116 -5.170 -11.384 1.00 83.00 172 ILE A O 1
ATOM 1348 N N . TYR A 1 173 ? -2.370 -6.088 -10.309 1.00 81.25 173 TYR A N 1
ATOM 1349 C CA . TYR A 1 173 ? -1.350 -5.578 -11.230 1.00 81.25 173 TYR A CA 1
ATOM 1350 C C . TYR A 1 173 ? -1.315 -6.297 -12.583 1.00 81.25 173 TYR A C 1
ATOM 1352 O O . TYR A 1 173 ? -0.737 -5.759 -13.527 1.00 81.25 173 TYR A O 1
ATOM 1360 N N . ASN A 1 174 ? -1.985 -7.444 -12.724 1.00 82.44 174 ASN A N 1
ATOM 1361 C CA . ASN A 1 174 ? -2.187 -8.102 -14.020 1.00 82.44 174 ASN A CA 1
ATOM 1362 C C . ASN A 1 174 ? -3.577 -7.836 -14.621 1.00 82.44 174 ASN A C 1
ATOM 1364 O O . ASN A 1 174 ? -3.807 -8.129 -15.793 1.00 82.44 174 ASN A O 1
ATOM 1368 N N . CYS A 1 175 ? -4.499 -7.232 -13.868 1.00 80.00 175 CYS A N 1
ATOM 1369 C CA . CYS A 1 175 ? -5.811 -6.862 -14.383 1.00 80.00 175 CYS A CA 1
ATOM 1370 C C . CYS A 1 175 ? -5.672 -5.757 -15.453 1.00 80.00 175 CYS A C 1
ATOM 1372 O O . CYS A 1 175 ? -4.928 -4.793 -15.215 1.00 80.00 175 CYS A O 1
ATOM 1374 N N . PRO A 1 176 ? -6.352 -5.851 -16.616 1.00 75.69 176 PRO A N 1
ATOM 1375 C CA . PRO A 1 176 ? -6.319 -4.806 -17.636 1.00 75.69 176 PRO A CA 1
ATOM 1376 C C . PRO A 1 176 ? -6.636 -3.428 -17.053 1.00 75.69 176 PRO A C 1
ATOM 1378 O O . PRO A 1 176 ? -7.522 -3.289 -16.213 1.00 75.69 176 PRO A O 1
ATOM 1381 N N . VAL A 1 177 ? -5.939 -2.392 -17.527 1.00 66.00 177 VAL A N 1
ATOM 1382 C CA . VAL A 1 177 ? -6.067 -1.019 -16.999 1.00 66.00 177 VAL A CA 1
ATOM 1383 C C . VAL A 1 177 ? -7.513 -0.509 -17.054 1.00 66.00 177 VAL A C 1
ATOM 1385 O O . VAL A 1 177 ? -7.926 0.228 -16.167 1.00 66.00 177 VAL A O 1
ATOM 1388 N N . ALA A 1 178 ? -8.311 -0.964 -18.027 1.00 67.19 178 ALA A N 1
ATOM 1389 C CA . ALA A 1 178 ? -9.735 -0.633 -18.142 1.00 67.19 178 ALA A CA 1
ATOM 1390 C C . ALA A 1 178 ? -10.585 -1.084 -16.938 1.00 67.19 178 ALA A C 1
ATOM 1392 O O . ALA A 1 178 ? -11.632 -0.498 -16.675 1.00 67.19 178 ALA A O 1
ATOM 1393 N N . PHE A 1 179 ? -10.140 -2.108 -16.207 1.00 69.62 179 PHE A N 1
ATOM 1394 C CA . PHE A 1 179 ? -10.793 -2.608 -14.997 1.00 69.62 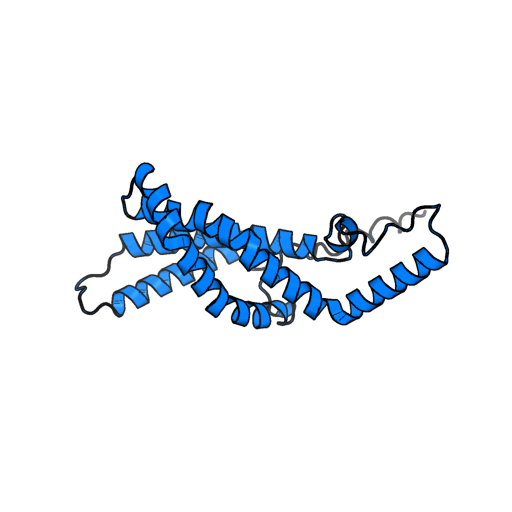179 PHE A CA 1
ATOM 1395 C C . PHE A 1 179 ? -10.157 -2.067 -13.713 1.00 69.62 179 PHE A C 1
ATOM 1397 O O . PHE A 1 179 ? -10.662 -2.328 -12.620 1.00 69.62 179 PHE A O 1
ATOM 1404 N N . ARG A 1 180 ? -9.055 -1.315 -13.818 1.00 66.94 180 ARG A N 1
ATOM 1405 C CA . ARG A 1 180 ? -8.462 -0.638 -12.664 1.00 66.94 180 ARG A CA 1
ATOM 1406 C C . ARG A 1 180 ? -9.247 0.643 -12.379 1.00 66.94 180 ARG A C 1
ATOM 1408 O O . ARG A 1 180 ? -9.714 1.295 -13.315 1.00 66.94 180 ARG A O 1
ATOM 1415 N N . PRO A 1 181 ? -9.382 1.046 -11.104 1.00 59.00 181 PRO A N 1
ATOM 1416 C CA . PRO A 1 181 ? -9.926 2.355 -10.775 1.00 59.00 181 PRO A CA 1
ATOM 1417 C C . PRO A 1 181 ? -9.160 3.431 -11.558 1.00 59.00 181 PRO A C 1
ATOM 1419 O O . PRO A 1 181 ? -7.928 3.380 -11.572 1.00 59.00 181 PRO A O 1
ATOM 1422 N N . PRO A 1 182 ? -9.843 4.393 -12.201 1.00 57.06 182 PRO A N 1
ATOM 1423 C CA . PRO A 1 182 ? -9.192 5.361 -13.069 1.00 57.06 182 PRO A CA 1
ATOM 1424 C C . PRO A 1 182 ? -8.046 6.061 -12.334 1.00 57.06 182 PRO A C 1
ATOM 1426 O O . PRO A 1 182 ? -8.218 6.650 -11.260 1.00 57.06 182 PRO A O 1
ATOM 1429 N N . LEU A 1 183 ? -6.849 5.954 -12.906 1.00 56.38 183 LEU A N 1
ATOM 1430 C CA . LEU A 1 183 ? -5.701 6.763 -12.519 1.00 56.38 183 LEU A CA 1
ATOM 1431 C C . LEU A 1 183 ? -5.954 8.179 -13.033 1.00 56.38 183 LEU A C 1
ATOM 1433 O O . LEU A 1 183 ? -6.379 8.370 -14.173 1.00 56.38 183 LEU A O 1
ATOM 1437 N N . ALA A 1 184 ? -5.710 9.182 -12.193 1.00 50.56 184 ALA A N 1
ATOM 1438 C CA . ALA A 1 184 ? -6.111 10.569 -12.433 1.00 50.56 184 ALA A CA 1
ATOM 1439 C C . ALA A 1 184 ? -5.411 11.249 -13.632 1.00 50.56 184 ALA A C 1
ATOM 1441 O O . ALA A 1 184 ? -5.585 12.447 -13.852 1.00 50.56 184 ALA A O 1
ATOM 1442 N N . LYS A 1 185 ? -4.597 10.532 -14.415 1.00 52.34 185 LYS A N 1
ATOM 1443 C CA . LYS A 1 185 ? -3.796 11.101 -15.502 1.00 52.34 185 LYS A CA 1
ATOM 1444 C C . LYS A 1 185 ? -3.710 10.178 -16.715 1.00 52.34 185 LYS A C 1
ATOM 1446 O O . LYS A 1 185 ? -2.631 9.758 -17.106 1.00 52.34 185 LYS A O 1
ATOM 1451 N N . TYR A 1 186 ? -4.817 10.031 -17.434 1.00 47.34 186 TYR A N 1
ATOM 1452 C CA . TYR A 1 186 ? -4.709 10.147 -18.889 1.00 47.34 186 TYR A CA 1
ATOM 1453 C C . TYR A 1 186 ? -4.770 11.638 -19.232 1.00 47.34 186 TYR A C 1
ATOM 1455 O O . TYR A 1 186 ? -5.784 12.175 -19.672 1.00 47.34 186 TYR A O 1
ATOM 1463 N N . ARG A 1 187 ? -3.657 12.348 -18.999 1.00 47.34 187 ARG A N 1
ATOM 1464 C CA . ARG A 1 187 ? -3.408 13.635 -19.657 1.00 47.34 187 ARG A CA 1
ATOM 1465 C C . ARG A 1 187 ? -3.069 13.293 -21.107 1.00 47.34 187 ARG A C 1
ATOM 1467 O O . ARG A 1 187 ? -1.905 13.314 -21.489 1.00 47.34 187 ARG A O 1
ATOM 1474 N N . ILE A 1 188 ? -4.095 12.907 -21.873 1.00 49.69 188 ILE A N 1
ATOM 1475 C CA . ILE A 1 188 ? -4.021 12.751 -23.327 1.00 49.69 188 ILE A CA 1
ATOM 1476 C C . ILE A 1 188 ? -3.318 13.998 -23.852 1.00 49.69 188 ILE A C 1
ATOM 1478 O O . ILE A 1 188 ? -3.681 15.123 -23.492 1.00 49.69 188 ILE A O 1
ATOM 1482 N N . GLY A 1 189 ? -2.243 13.756 -24.598 1.00 45.84 189 GLY A N 1
ATOM 1483 C CA . GLY A 1 189 ? -1.240 14.732 -24.975 1.00 45.84 189 GLY A CA 1
ATOM 1484 C C . GLY A 1 189 ? -1.828 16.100 -25.288 1.00 45.84 189 GLY A C 1
ATOM 1485 O O . GLY A 1 189 ? -2.547 16.297 -26.265 1.00 45.84 189 GLY A O 1
ATOM 1486 N N . ARG A 1 190 ? -1.415 17.091 -24.501 1.00 46.34 190 ARG A N 1
ATOM 1487 C CA . ARG A 1 190 ? -1.498 18.506 -24.871 1.00 46.34 190 ARG A CA 1
ATOM 1488 C C . ARG A 1 190 ? -0.399 18.818 -25.912 1.00 46.34 190 ARG A C 1
ATOM 1490 O O . ARG A 1 190 ? 0.342 19.776 -25.748 1.00 46.34 190 ARG A O 1
ATOM 1497 N N . GLY A 1 191 ? -0.251 17.947 -26.918 1.00 48.09 191 GLY A N 1
ATOM 1498 C CA . GLY A 1 191 ? 0.896 17.880 -27.832 1.00 48.09 191 GLY A CA 1
ATOM 1499 C C . GLY A 1 191 ? 0.567 18.069 -29.315 1.00 48.09 191 GLY A C 1
ATOM 1500 O O . GLY A 1 191 ? 1.480 18.115 -30.125 1.00 48.09 191 GLY A O 1
ATOM 1501 N N . SER A 1 192 ? -0.701 18.224 -29.697 1.00 49.22 192 SER A N 1
ATOM 1502 C CA . SER A 1 192 ? -1.100 18.307 -31.113 1.00 49.22 192 SER A CA 1
ATOM 1503 C C . SER A 1 192 ? -1.878 19.576 -31.478 1.00 49.22 192 SER A C 1
ATOM 1505 O O . SER A 1 192 ? -2.627 19.575 -32.446 1.00 49.22 192 SER A O 1
ATOM 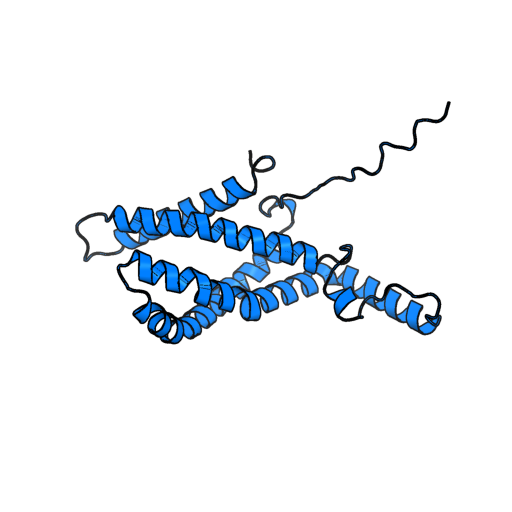1507 N N . ARG A 1 193 ? -1.705 20.688 -30.742 1.00 52.56 193 ARG A N 1
ATOM 1508 C CA . ARG A 1 193 ? -2.429 21.947 -31.030 1.00 52.56 193 ARG A CA 1
ATOM 1509 C C . ARG A 1 193 ? -1.578 23.186 -31.347 1.00 52.56 193 ARG A C 1
ATOM 1511 O O . ARG A 1 193 ? -2.089 24.291 -31.247 1.00 52.56 193 ARG A O 1
ATOM 1518 N N . LEU A 1 194 ? -0.312 23.030 -31.752 1.00 53.03 194 LEU A N 1
ATOM 1519 C CA . LEU A 1 194 ? 0.547 24.166 -32.151 1.00 53.03 194 LEU A CA 1
ATOM 1520 C C . LEU A 1 194 ? 1.316 23.959 -33.471 1.00 53.03 194 LEU A C 1
ATOM 1522 O O . LEU A 1 194 ? 2.403 24.499 -33.647 1.00 53.03 194 LEU A O 1
ATOM 1526 N N . ARG A 1 195 ? 0.764 23.201 -34.429 1.00 52.88 195 ARG A N 1
ATOM 1527 C CA . ARG A 1 195 ? 1.335 23.098 -35.790 1.00 52.88 195 ARG A CA 1
ATOM 1528 C C . ARG A 1 195 ? 0.326 23.280 -36.932 1.00 52.88 195 ARG A C 1
ATOM 1530 O O . ARG A 1 195 ? 0.576 22.836 -38.041 1.00 52.88 195 ARG A O 1
ATOM 1537 N N . GLU A 1 196 ? -0.761 24.010 -36.683 1.00 52.94 196 GLU A N 1
ATOM 1538 C CA . GLU A 1 196 ? -1.680 24.497 -37.730 1.00 52.94 196 GLU A CA 1
ATOM 1539 C C . GLU A 1 196 ? -1.868 26.021 -37.660 1.00 52.94 196 GLU A C 1
ATOM 1541 O O . GLU A 1 196 ? -2.970 26.547 -37.738 1.00 52.94 196 GLU A O 1
ATOM 1546 N N . SER A 1 197 ? -0.770 26.758 -37.494 1.00 53.75 197 SER A N 1
ATOM 1547 C CA . SER A 1 197 ? -0.740 28.207 -37.723 1.00 53.75 197 SER A CA 1
ATOM 1548 C C . SER A 1 197 ? 0.425 28.535 -38.648 1.00 53.75 197 SER A C 1
ATOM 1550 O O . SER A 1 197 ? 1.375 29.218 -38.276 1.00 53.75 197 SER A O 1
ATOM 1552 N N . GLY A 1 198 ? 0.367 27.973 -39.853 1.00 69.69 198 GLY A N 1
ATOM 1553 C CA . GLY A 1 198 ? 1.004 28.566 -41.016 1.00 69.69 198 GLY A CA 1
ATOM 1554 C C . GLY A 1 198 ? -0.078 29.227 -41.858 1.00 69.69 198 GLY A C 1
ATOM 1555 O O . GLY A 1 198 ? -0.868 28.510 -42.474 1.00 69.69 198 GLY A O 1
ATOM 1556 N N . ARG A 1 199 ? -0.117 30.561 -41.848 1.00 54.69 199 ARG A N 1
ATOM 1557 C CA . ARG A 1 199 ? -0.434 31.443 -42.981 1.00 54.69 199 ARG A CA 1
ATOM 1558 C C . ARG A 1 199 ? -0.254 32.895 -42.567 1.00 54.69 199 ARG A C 1
ATOM 1560 O O . ARG A 1 199 ? -0.777 33.255 -41.493 1.00 54.69 199 ARG A O 1
#